Protein 3D8L (pdb70)

Foldseek 3Di:
DPPDDALQRLLCLQLVDGLVVLVVLLVVLVVHDPRPNPVSQLSNFLSLLCSVPPPDSVVSNVLSVVCVVVVDDDSPPDHSVRSVVVSVVVD/DPPDDQLQRLLCLQLVDGLVVLVVVLVVLVVDDPGDNVLSQLSSFLSLLCSVPPPPSVVSNVVSVVCVVVVDDDRPPAHPVRSVVVSVVVD/DDQLQVLLCLQQVDGLVVLVVVLVVLVVNDPRPNVVSQVSNFLSLLCSVPPPDSVVSNVLSVVCVVVVDDDRPPDGSVNSVVVSVVVD

Structure (mmCIF, N/CA/C/O backbone):
data_3D8L
#
_entry.id   3D8L
#
_cell.length_a   158.318
_cell.length_b   158.318
_cell.length_c   99.524
_cell.angle_alpha   90.00
_cell.angle_beta   90.00
_cell.angle_gamma   120.00
#
_symmetry.space_group_name_H-M   'H 3 2'
#
loop_
_entity.id
_entity.type
_entity.pdbx_description
1 polymer ORF12
2 water water
#
loop_
_atom_site.group_PDB
_atom_site.id
_atom_site.type_symbol
_atom_site.label_atom_id
_atom_site.label_alt_id
_atom_site.label_comp_id
_atom_site.label_asym_id
_atom_site.label_entity_id
_atom_site.label_seq_id
_atom_site.pdbx_PDB_ins_code
_atom_site.Cartn_x
_atom_site.Cartn_y
_atom_site.Cartn_z
_atom_site.occupancy
_atom_site.B_iso_or_equiv
_atom_site.auth_seq_id
_atom_site.auth_comp_id
_atom_site.auth_asym_id
_atom_site.auth_atom_id
_atom_site.pdbx_PDB_model_num
ATOM 1 N N . GLY A 1 1 ? 41.648 43.606 63.288 1.00 63.00 1 GLY A N 1
ATOM 2 C CA . GLY A 1 1 ? 42.182 44.994 63.274 1.00 63.50 1 GLY A CA 1
ATOM 3 C C . GLY A 1 1 ? 43.710 45.046 63.369 1.00 63.63 1 GLY A C 1
ATOM 4 O O . GLY A 1 1 ? 44.355 45.909 62.765 1.00 63.39 1 GLY A O 1
ATOM 5 N N . ALA A 1 2 ? 44.306 44.132 64.131 1.00 63.89 2 ALA A N 1
ATOM 6 C CA . ALA A 1 2 ? 45.761 44.126 64.303 1.00 63.95 2 ALA A CA 1
ATOM 7 C C . ALA A 1 2 ? 46.445 43.700 62.979 1.00 64.38 2 ALA A C 1
ATOM 8 O O . ALA A 1 2 ? 47.097 42.615 62.894 1.00 65.31 2 ALA A O 1
ATOM 10 N N . LYS A 1 3 ? 46.307 44.575 61.966 1.00 63.27 3 LYS A N 1
ATOM 11 C CA . LYS A 1 3 ? 46.700 44.274 60.586 1.00 62.46 3 LYS A CA 1
ATOM 12 C C . LYS A 1 3 ? 48.223 44.220 60.438 1.00 61.96 3 LYS A C 1
ATOM 13 O O . LYS A 1 3 ? 48.855 45.194 60.081 1.00 62.02 3 LYS A O 1
ATOM 19 N N . GLN A 1 4 ? 48.814 43.067 60.710 1.00 61.36 4 GLN A N 1
ATOM 20 C CA . GLN A 1 4 ? 50.250 42.998 60.805 1.00 60.93 4 GLN A CA 1
ATOM 21 C C . GLN A 1 4 ? 50.835 41.842 59.990 1.00 60.35 4 GLN A C 1
ATOM 22 O O . GLN A 1 4 ? 50.106 40.996 59.494 1.00 60.76 4 GLN A O 1
ATOM 28 N N . LEU A 1 5 ? 52.144 41.860 59.783 1.00 59.76 5 LEU A N 1
ATOM 29 C CA . LEU A 1 5 ? 52.860 40.718 59.221 1.00 59.75 5 LEU A CA 1
ATOM 30 C C . LEU A 1 5 ? 52.846 39.610 60.237 1.00 59.52 5 LEU A C 1
ATOM 31 O O . LEU A 1 5 ? 52.967 39.878 61.412 1.00 60.05 5 LEU A O 1
ATOM 36 N N . SER A 1 6 ? 52.711 38.372 59.784 1.00 59.45 6 SER A N 1
ATOM 37 C CA . SER A 1 6 ? 52.777 37.224 60.674 1.00 59.17 6 SER A CA 1
ATOM 38 C C . SER A 1 6 ? 54.224 36.985 60.965 1.00 59.54 6 SER A C 1
ATOM 39 O O . SER A 1 6 ? 55.085 37.391 60.193 1.00 59.31 6 SER A O 1
ATOM 42 N N . THR A 1 7 ? 54.508 36.281 62.047 1.00 60.16 7 THR A N 1
ATOM 43 C CA . THR A 1 7 ? 55.901 36.026 62.357 1.00 60.68 7 THR A CA 1
ATOM 44 C C . THR A 1 7 ? 56.540 35.033 61.380 1.00 60.73 7 THR A C 1
ATOM 45 O O . THR A 1 7 ? 57.707 35.131 61.115 1.00 61.62 7 THR A O 1
ATOM 49 N N . ALA A 1 8 ? 55.775 34.114 60.803 1.00 61.38 8 ALA A N 1
ATOM 50 C CA . ALA A 1 8 ? 56.282 33.277 59.691 1.00 61.41 8 ALA A CA 1
ATOM 51 C C . ALA A 1 8 ? 56.687 34.102 58.469 1.00 61.51 8 ALA A C 1
ATOM 52 O O . ALA A 1 8 ? 57.658 33.765 57.803 1.00 61.87 8 ALA A O 1
ATOM 54 N N . ARG A 1 9 ? 55.966 35.182 58.183 1.00 61.88 9 ARG A N 1
ATOM 55 C CA . ARG A 1 9 ? 56.321 36.048 57.051 1.00 62.41 9 ARG A CA 1
ATOM 56 C C . ARG A 1 9 ? 57.631 36.722 57.398 1.00 63.28 9 ARG A C 1
ATOM 57 O O . ARG A 1 9 ? 58.612 36.631 56.631 1.00 64.20 9 ARG A O 1
ATOM 65 N N . LYS A 1 10 ? 57.675 37.355 58.571 1.00 63.45 10 LYS A N 1
ATOM 66 C CA . LYS A 1 10 ? 58.908 38.023 59.018 1.00 63.24 10 LYS A CA 1
ATOM 67 C C . LYS A 1 10 ? 60.088 37.032 58.920 1.00 63.72 10 LYS A C 1
ATOM 68 O O . LYS A 1 10 ? 61.122 37.342 58.307 1.00 63.81 10 LYS A O 1
ATOM 74 N N . PHE A 1 11 ? 59.904 35.819 59.460 1.00 63.50 11 PHE A N 1
ATOM 75 C CA . PHE A 1 11 ? 60.948 34.801 59.415 1.00 63.12 11 PHE A CA 1
ATOM 76 C C . PHE A 1 11 ? 61.503 34.550 58.001 1.00 63.22 11 PHE A C 1
ATOM 77 O O . PHE A 1 11 ? 62.711 34.300 57.826 1.00 63.25 11 PHE A O 1
ATOM 85 N N . LYS A 1 12 ? 60.629 34.590 57.000 1.00 62.75 12 LYS A N 1
ATOM 86 C CA . LYS A 1 12 ? 61.092 34.417 55.638 1.00 62.62 12 LYS A CA 1
ATOM 87 C C . LYS A 1 12 ? 61.828 35.659 55.156 1.00 62.48 12 LYS A C 1
ATOM 88 O O . LYS A 1 12 ? 62.879 35.556 54.516 1.00 62.62 12 LYS A O 1
ATOM 94 N N . MET A 1 13 ? 61.283 36.837 55.448 1.00 61.98 13 MET A N 1
ATOM 95 C CA . MET A 1 13 ? 61.920 38.065 54.992 1.00 61.49 13 MET A CA 1
ATOM 96 C C . MET A 1 13 ? 63.308 38.165 55.613 1.00 62.06 13 MET A C 1
ATOM 97 O O . MET A 1 13 ? 64.180 38.811 55.053 1.00 62.95 13 MET A O 1
ATOM 102 N N . ILE A 1 14 ? 63.514 37.540 56.768 1.00 62.22 14 ILE A N 1
ATOM 103 C CA . ILE A 1 14 ? 64.736 37.747 57.513 1.00 62.61 14 ILE A CA 1
ATOM 104 C C . ILE A 1 14 ? 65.809 36.736 57.104 1.00 62.99 14 ILE A C 1
ATOM 105 O O . ILE A 1 14 ? 66.961 37.103 56.858 1.00 62.72 14 ILE A O 1
ATOM 110 N N . THR A 1 15 ? 65.426 35.466 57.056 1.00 63.08 15 THR A N 1
ATOM 111 C CA . THR A 1 15 ? 66.373 34.391 56.898 1.00 63.14 15 THR A CA 1
ATOM 112 C C . THR A 1 15 ? 66.407 33.864 55.492 1.00 63.34 15 THR A C 1
ATOM 113 O O . THR A 1 15 ? 67.254 33.043 55.159 1.00 63.54 15 THR A O 1
ATOM 117 N N . GLY A 1 16 ? 65.452 34.283 54.676 1.00 64.03 16 GLY A N 1
ATOM 118 C CA . GLY A 1 16 ? 65.333 33.785 53.316 1.00 64.31 16 GLY A CA 1
ATOM 119 C C . GLY A 1 16 ? 64.750 32.387 53.236 1.00 64.78 16 GLY A C 1
ATOM 120 O O . GLY A 1 16 ? 64.580 31.856 52.130 1.00 64.99 16 GLY A O 1
ATOM 121 N N . LYS A 1 17 ? 64.422 31.789 54.387 1.00 65.31 17 LYS A N 1
ATOM 122 C CA . LYS A 1 17 ? 63.876 30.426 54.426 1.00 65.86 17 LYS A CA 1
ATOM 123 C C . LYS A 1 17 ? 62.482 30.318 55.055 1.00 65.71 17 LYS A C 1
ATOM 124 O O . LYS A 1 17 ? 62.124 31.099 55.926 1.00 66.11 17 LYS A O 1
ATOM 130 N N . ASP A 1 18 ? 61.702 29.353 54.590 1.00 65.56 18 ASP A N 1
ATOM 131 C CA . ASP A 1 18 ? 60.321 29.244 54.987 1.00 65.92 18 ASP A CA 1
ATOM 132 C C . ASP A 1 18 ? 60.210 28.498 56.302 1.00 66.14 18 ASP A C 1
ATOM 133 O O . ASP A 1 18 ? 60.470 27.306 56.355 1.00 67.09 18 ASP A O 1
ATOM 138 N N . LEU A 1 19 ? 59.773 29.196 57.340 1.00 66.23 19 LEU A N 1
ATOM 139 C CA . LEU A 1 19 ? 59.679 28.652 58.688 1.00 66.57 19 LEU A CA 1
ATOM 140 C C . LEU A 1 19 ? 59.065 27.275 58.753 1.00 67.09 19 LEU A C 1
ATOM 141 O O . LEU A 1 19 ? 59.545 26.423 59.493 1.00 67.74 19 LEU A O 1
ATOM 146 N N . PHE A 1 20 ? 57.996 27.050 57.995 1.00 67.61 20 PHE A N 1
ATOM 147 C CA . PHE A 1 20 ? 57.275 25.781 58.066 1.00 67.87 20 PHE A CA 1
ATOM 148 C C . PHE A 1 20 ? 58.144 24.656 57.527 1.00 68.45 20 PHE A C 1
ATOM 149 O O . PHE A 1 20 ? 58.297 23.609 58.163 1.00 68.74 20 PHE A O 1
ATOM 157 N N . GLN A 1 21 ? 58.770 24.883 56.385 1.00 68.87 21 GLN A N 1
ATOM 158 C CA . GLN A 1 21 ? 59.592 23.841 55.823 1.00 69.50 21 GLN A CA 1
ATOM 159 C C . GLN A 1 21 ? 60.793 23.579 56.736 1.00 69.26 21 GLN A C 1
ATOM 160 O O . GLN A 1 21 ? 61.279 22.458 56.801 1.00 69.18 21 GLN A O 1
ATOM 166 N N . GLN A 1 22 ? 61.207 24.579 57.508 1.00 69.69 22 GLN A N 1
ATOM 167 C CA . GLN A 1 22 ? 62.318 24.404 58.479 1.00 70.01 22 GLN A CA 1
ATOM 168 C C . GLN A 1 22 ? 62.149 23.369 59.590 1.00 70.14 22 GLN A C 1
ATOM 169 O O . GLN A 1 22 ? 63.106 22.648 59.854 1.00 70.96 22 GLN A O 1
ATOM 175 N N . GLN A 1 23 ? 61.005 23.251 60.254 1.00 69.82 23 GLN A N 1
ATOM 176 C CA . GLN A 1 23 ? 60.922 22.165 61.259 1.00 69.69 23 GLN A CA 1
ATOM 177 C C . GLN A 1 23 ? 60.830 20.779 60.616 1.00 68.95 23 GLN A C 1
ATOM 178 O O . GLN A 1 23 ? 61.206 19.783 61.235 1.00 68.66 23 GLN A O 1
ATOM 184 N N . LYS A 1 24 ? 60.331 20.710 59.383 1.00 68.08 24 LYS A N 1
ATOM 185 C CA . LYS A 1 24 ? 60.348 19.439 58.631 1.00 67.65 24 LYS A CA 1
ATOM 186 C C . LYS A 1 24 ? 61.795 19.090 58.301 1.00 67.19 24 LYS A C 1
ATOM 187 O O . LYS A 1 24 ? 62.187 17.917 58.293 1.00 67.13 24 LYS A O 1
ATOM 193 N N . ALA A 1 25 ? 62.580 20.129 58.035 1.00 66.84 25 ALA A N 1
ATOM 194 C CA . ALA A 1 25 ? 64.001 19.976 57.815 1.00 66.73 25 ALA A CA 1
ATOM 195 C C . ALA A 1 25 ? 64.667 19.435 59.073 1.00 66.53 25 ALA A C 1
ATOM 196 O O . ALA A 1 25 ? 65.479 18.513 58.981 1.00 66.39 25 ALA A O 1
ATOM 198 N N . MET A 1 26 ? 64.294 19.981 60.237 1.00 66.57 26 MET A N 1
ATOM 199 C CA . MET A 1 26 ? 64.905 19.592 61.529 1.00 66.90 26 MET A CA 1
ATOM 200 C C . 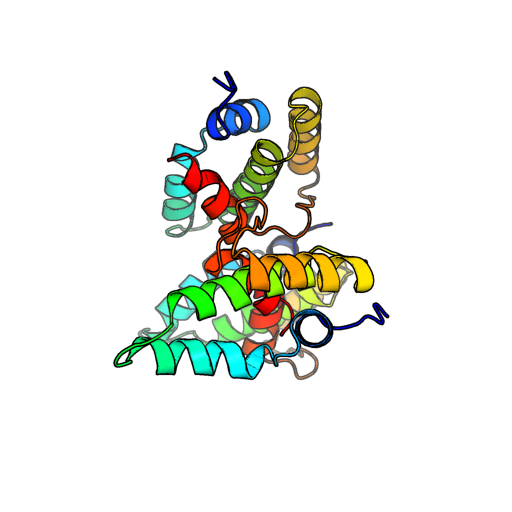MET A 1 26 ? 64.638 18.143 61.909 1.00 67.70 26 MET A C 1
ATOM 201 O O . MET A 1 26 ? 65.503 17.506 62.496 1.00 68.10 26 MET A O 1
ATOM 206 N N . ASP A 1 27 ? 63.446 17.636 61.595 1.00 68.41 27 ASP A N 1
ATOM 207 C CA . ASP A 1 27 ? 63.135 16.211 61.763 1.00 68.74 27 ASP A CA 1
ATOM 208 C C . ASP A 1 27 ? 64.035 15.344 60.932 1.00 69.48 27 ASP A C 1
ATOM 209 O O . ASP A 1 27 ? 64.658 14.400 61.434 1.00 69.87 27 ASP A O 1
ATOM 214 N N . THR A 1 28 ? 64.059 15.642 59.640 1.00 70.05 28 THR A N 1
ATOM 215 C CA . THR A 1 28 ? 64.658 14.729 58.701 1.00 70.69 28 THR A CA 1
ATOM 216 C C . THR A 1 28 ? 66.181 14.843 58.823 1.00 71.20 28 THR A C 1
ATOM 217 O O . THR A 1 28 ? 66.863 13.840 58.685 1.00 71.32 28 THR A O 1
ATOM 221 N N . GLU A 1 29 ? 66.708 16.029 59.155 1.00 71.95 29 GLU A N 1
ATOM 222 C CA . GLU A 1 29 ? 68.165 16.188 59.398 1.00 72.45 29 GLU A CA 1
ATOM 223 C C . GLU A 1 29 ? 68.630 15.442 60.635 1.00 73.06 29 GLU A C 1
ATOM 224 O O . GLU A 1 29 ? 69.752 14.931 60.668 1.00 73.13 29 GLU A O 1
ATOM 230 N N . LEU A 1 30 ? 67.766 15.423 61.649 1.00 73.64 30 LEU A N 1
ATOM 231 C CA . LEU A 1 30 ? 67.979 14.671 62.895 1.00 73.75 30 LEU A CA 1
ATOM 232 C C . LEU A 1 30 ? 68.335 13.191 62.651 1.00 74.14 30 LEU A C 1
ATOM 233 O O . LEU A 1 30 ? 69.284 12.695 63.271 1.00 74.29 30 LEU A O 1
ATOM 238 N N . LYS A 1 31 ? 67.608 12.511 61.744 1.00 74.38 31 LYS A N 1
ATOM 239 C CA . L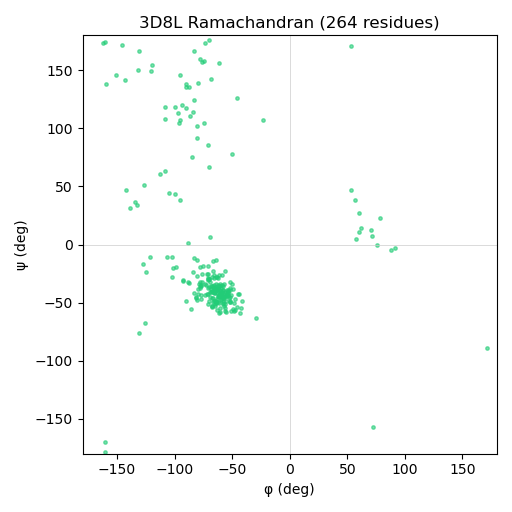YS A 1 31 ? 67.804 11.047 61.479 1.00 74.36 31 LYS A CA 1
ATOM 240 C C . LYS A 1 31 ? 69.231 10.941 60.905 1.00 74.47 31 LYS A C 1
ATOM 241 O O . LYS A 1 31 ? 70.035 10.164 61.411 1.00 74.52 31 LYS A O 1
ATOM 247 N N . LYS A 1 32 ? 69.396 11.920 59.831 1.00 74.77 32 LYS A N 1
ATOM 248 C CA . LYS A 1 32 ? 70.816 12.078 59.351 1.00 75.05 32 LYS A CA 1
ATOM 249 C C . LYS A 1 32 ? 71.792 11.211 58.522 1.00 75.41 32 LYS A C 1
ATOM 250 O O . LYS A 1 32 ? 71.508 10.065 58.146 1.00 75.69 32 LYS A O 1
ATOM 256 N N . GLU A 1 33 ? 73.151 11.658 58.860 1.00 75.66 33 GLU A N 1
ATOM 257 C CA . GLU A 1 33 ? 74.226 10.947 58.112 1.00 75.50 33 GLU A CA 1
ATOM 258 C C . GLU A 1 33 ? 75.380 11.877 58.587 1.00 75.50 33 GLU A C 1
ATOM 259 O O . GLU A 1 33 ? 76.021 11.621 59.621 1.00 75.52 33 GLU A O 1
ATOM 265 N N . ASP A 1 34 ? 75.620 12.953 57.833 1.00 75.20 34 ASP A N 1
ATOM 266 C CA . ASP A 1 34 ? 76.438 14.076 58.296 1.00 74.90 34 ASP A CA 1
ATOM 267 C C . ASP A 1 34 ? 75.476 15.217 58.623 1.00 74.68 34 ASP A C 1
ATOM 268 O O . ASP A 1 34 ? 75.711 16.398 58.287 1.00 74.49 34 ASP A O 1
ATOM 273 N N . GLY A 1 35 ? 74.391 14.825 59.304 1.00 74.16 35 GLY A N 1
ATOM 274 C CA . GLY A 1 35 ? 73.297 15.713 59.674 1.00 73.55 35 GLY A CA 1
ATOM 275 C C . GLY A 1 35 ? 73.786 17.006 60.256 1.00 72.38 35 GLY A C 1
ATOM 276 O O . GLY A 1 35 ? 74.558 17.021 61.213 1.00 72.24 35 GLY A O 1
ATOM 277 N N . GLU A 1 36 ? 73.323 18.095 59.663 1.00 71.33 36 GLU A N 1
ATOM 278 C CA . GLU A 1 36 ? 73.740 19.425 60.076 1.00 70.31 36 GLU A CA 1
ATOM 279 C C . GLU A 1 36 ? 72.681 20.039 60.985 1.00 69.08 36 GLU A C 1
ATOM 280 O O . GLU A 1 36 ? 72.345 21.231 60.884 1.00 68.71 36 GLU A O 1
ATOM 286 N N . ILE A 1 37 ? 72.196 19.194 61.894 1.00 67.17 37 ILE A N 1
ATOM 287 C CA . ILE A 1 37 ? 71.155 19.567 62.804 1.00 65.94 37 ILE A CA 1
ATOM 288 C C . ILE A 1 37 ? 71.514 20.791 63.666 1.00 64.59 37 ILE A C 1
ATOM 289 O O . ILE A 1 37 ? 70.661 21.613 63.938 1.00 64.04 37 ILE A O 1
ATOM 294 N N . THR A 1 38 ? 72.769 20.937 64.068 1.00 63.51 38 THR A N 1
ATOM 295 C CA . THR A 1 38 ? 73.154 22.058 64.920 1.00 63.32 38 THR A CA 1
ATOM 296 C C . THR A 1 38 ? 72.875 23.381 64.227 1.00 63.10 38 THR A C 1
ATOM 297 O O . THR A 1 38 ? 72.120 24.225 64.724 1.00 62.95 38 THR A O 1
ATOM 301 N N . ASP A 1 39 ? 73.479 23.561 63.065 1.00 63.01 39 ASP A N 1
ATOM 302 C CA . ASP A 1 39 ? 73.289 24.791 62.323 1.00 62.64 39 ASP A CA 1
ATOM 303 C C . ASP A 1 39 ? 71.828 24.959 61.975 1.00 62.17 39 ASP A C 1
ATOM 304 O O . ASP A 1 39 ? 71.325 26.055 61.950 1.00 62.08 39 ASP A O 1
ATOM 309 N N . LEU A 1 40 ? 71.116 23.883 61.720 1.00 62.15 40 LEU A N 1
ATOM 310 C CA . LEU A 1 40 ? 69.688 24.048 61.444 1.00 62.33 40 LEU A CA 1
ATOM 311 C C . LEU A 1 40 ? 68.932 24.604 62.650 1.00 62.20 40 LEU A C 1
ATOM 312 O O . LEU A 1 40 ? 68.161 25.551 62.512 1.00 62.33 40 LEU A O 1
ATOM 317 N N . MET A 1 41 ? 69.161 24.017 63.823 1.00 61.83 41 MET A N 1
ATOM 318 C CA . MET A 1 41 ? 68.481 24.463 65.033 1.00 61.70 41 MET A CA 1
ATOM 319 C C . MET A 1 41 ? 68.765 25.925 65.364 1.00 61.92 41 MET A C 1
ATOM 320 O O . MET A 1 41 ? 67.862 26.667 65.733 1.00 61.22 41 MET A O 1
ATOM 325 N N . GLU A 1 42 ? 70.014 26.344 65.208 1.00 62.29 42 GLU A N 1
ATOM 326 C CA . GLU A 1 42 ? 70.391 27.729 65.539 1.00 62.65 42 GLU A CA 1
ATOM 327 C C . GLU A 1 42 ? 69.849 28.702 64.481 1.00 62.85 42 GLU A C 1
ATOM 328 O O . GLU A 1 42 ? 69.449 29.836 64.788 1.00 62.85 42 GLU A O 1
ATOM 334 N N . PHE A 1 43 ? 69.802 28.246 63.239 1.00 63.01 43 PHE A N 1
ATOM 335 C CA . PHE A 1 43 ? 69.207 29.054 62.169 1.00 63.34 43 PHE A CA 1
ATOM 336 C C . PHE A 1 43 ? 67.800 29.393 62.592 1.00 63.64 43 PHE A C 1
ATOM 337 O O . PHE A 1 43 ? 67.449 30.568 62.622 1.00 64.47 43 PHE A O 1
ATOM 345 N N . VAL A 1 44 ? 67.018 28.380 62.980 1.00 63.55 44 VAL A N 1
ATOM 346 C CA . VAL A 1 44 ? 65.614 28.620 63.324 1.00 63.27 44 VAL A CA 1
ATOM 347 C C . VAL A 1 44 ? 65.507 29.395 64.624 1.00 63.41 44 VAL A C 1
ATOM 348 O O . VAL A 1 44 ? 64.815 30.387 64.668 1.00 63.84 44 VAL A O 1
ATOM 352 N N . GLN A 1 45 ? 66.229 28.963 65.654 1.00 63.43 45 GLN A N 1
ATOM 353 C CA . GLN A 1 45 ? 66.255 29.655 66.941 1.00 63.44 45 GLN A CA 1
ATOM 354 C C . GLN A 1 45 ? 66.420 31.169 66.791 1.00 63.82 45 GLN A C 1
ATOM 355 O O . GLN A 1 45 ? 65.617 31.954 67.325 1.00 63.83 45 GLN A O 1
ATOM 361 N N . TYR A 1 46 ? 67.456 31.582 66.072 1.00 64.46 46 TYR A N 1
ATOM 362 C CA . TYR A 1 46 ? 67.800 33.023 66.027 1.00 64.86 46 TYR A CA 1
ATOM 363 C C . TYR A 1 46 ? 66.866 33.728 65.101 1.00 65.27 46 TYR A C 1
ATOM 364 O O . TYR A 1 46 ? 66.472 34.862 65.386 1.00 66.05 46 TYR A O 1
ATOM 373 N N . GLY A 1 47 ? 66.513 33.043 64.009 1.00 65.02 47 GLY A N 1
ATOM 374 C CA . GLY A 1 47 ? 65.534 33.542 63.029 1.00 64.78 47 GLY A CA 1
ATOM 375 C C . GLY A 1 47 ? 64.167 33.798 63.629 1.00 64.60 47 GLY A C 1
ATOM 376 O O . GLY A 1 47 ? 63.554 34.837 63.394 1.00 64.48 47 GLY A O 1
ATOM 377 N N . LEU A 1 48 ? 63.709 32.846 64.431 1.00 64.57 48 LEU A N 1
ATOM 378 C CA . LEU A 1 48 ? 62.420 32.947 65.115 1.00 64.15 48 LEU A CA 1
ATOM 379 C C . LEU A 1 48 ? 62.518 34.052 66.175 1.00 63.94 48 LEU A C 1
ATOM 380 O O . LEU A 1 48 ? 61.583 34.835 66.348 1.00 63.25 48 LEU A O 1
ATOM 385 N N . TYR A 1 49 ? 63.651 34.113 66.879 1.00 63.73 49 TYR A N 1
ATOM 386 C CA . TYR A 1 49 ? 63.820 35.137 67.899 1.00 63.79 49 TYR A CA 1
ATOM 387 C C . TYR A 1 49 ? 63.652 36.506 67.261 1.00 63.75 49 TYR A C 1
ATOM 388 O O . TYR A 1 49 ? 62.901 37.354 67.745 1.00 63.18 49 TYR A O 1
ATOM 397 N N . LEU A 1 50 ? 64.378 36.720 66.168 1.00 63.95 50 LEU A N 1
ATOM 398 C CA . LEU A 1 50 ? 64.310 37.992 65.465 1.00 63.99 50 LEU A CA 1
ATOM 399 C C . LEU A 1 50 ? 62.871 38.232 64.953 1.00 64.09 50 LEU A C 1
ATOM 400 O O . LEU A 1 50 ? 62.333 39.320 65.158 1.00 64.23 50 LEU A O 1
ATOM 405 N N . ALA A 1 51 ? 62.224 37.215 64.367 1.00 63.80 51 ALA A N 1
ATOM 406 C CA . ALA A 1 51 ? 60.840 37.375 63.891 1.00 63.76 51 ALA A CA 1
ATOM 407 C C . ALA A 1 51 ? 59.887 37.849 64.997 1.00 63.96 51 ALA A C 1
ATOM 408 O O . ALA A 1 51 ? 59.027 38.703 64.770 1.00 64.25 51 ALA A O 1
ATOM 410 N N . LEU A 1 52 ? 60.043 37.298 66.196 1.00 63.86 52 LEU A N 1
ATOM 411 C CA . LEU A 1 52 ? 59.092 37.543 67.285 1.00 63.45 52 LEU A CA 1
ATOM 412 C C . LEU A 1 52 ? 59.396 38.818 68.015 1.00 63.52 52 LEU A C 1
ATOM 413 O O . LEU A 1 52 ? 58.507 39.380 68.649 1.00 63.05 52 LEU A O 1
ATOM 418 N N . PHE A 1 53 ? 60.655 39.267 67.946 1.00 64.14 53 PHE A N 1
ATOM 419 C CA . PHE A 1 53 ? 61.132 40.377 68.810 1.00 64.18 53 PHE A CA 1
ATOM 420 C C . PHE A 1 53 ? 61.762 41.604 68.123 1.00 64.26 53 PHE A C 1
ATOM 421 O O . PHE A 1 53 ? 61.756 42.678 68.698 1.00 64.80 53 PHE A O 1
ATOM 429 N N . GLN A 1 54 ? 62.288 41.471 66.914 1.00 64.36 54 GLN A N 1
ATOM 430 C CA . GLN A 1 54 ? 62.827 42.634 66.225 1.00 64.22 54 GLN A CA 1
ATOM 431 C C . GLN A 1 54 ? 61.821 43.168 65.205 1.00 64.18 54 GLN A C 1
ATOM 432 O O . GLN A 1 54 ? 61.422 42.485 64.244 1.00 63.71 54 GLN A O 1
ATOM 438 N N . ASP A 1 55 ? 61.411 44.410 65.444 1.00 64.43 55 ASP A N 1
ATOM 439 C CA . ASP A 1 55 ? 60.379 45.054 64.645 1.00 64.30 55 ASP A CA 1
ATOM 440 C C . ASP A 1 55 ? 60.969 45.527 63.338 1.00 64.13 55 ASP A C 1
ATOM 441 O O . ASP A 1 55 ? 60.321 45.495 62.306 1.00 64.33 55 ASP A O 1
ATOM 446 N N . ASN A 1 56 ? 62.214 45.973 63.406 1.00 63.71 56 ASN A N 1
ATOM 447 C CA . ASN A 1 56 ? 62.904 46.513 62.269 1.00 63.24 56 ASN A CA 1
ATOM 448 C C . ASN A 1 56 ? 63.449 45.371 61.410 1.00 63.02 56 ASN A C 1
ATOM 449 O O . ASN A 1 56 ? 64.451 44.749 61.741 1.00 63.17 56 ASN A O 1
ATOM 454 N N . ILE A 1 57 ? 62.765 45.075 60.314 1.00 62.60 57 ILE A N 1
ATOM 455 C CA . ILE A 1 57 ? 63.200 44.015 59.412 1.00 62.36 57 ILE A CA 1
ATOM 456 C C . ILE A 1 57 ? 64.609 44.261 58.857 1.00 62.22 57 ILE A C 1
ATOM 457 O O . ILE A 1 57 ? 65.411 43.342 58.775 1.00 62.78 57 ILE A O 1
ATOM 462 N N . VAL A 1 58 ? 64.928 45.499 58.497 1.00 61.81 58 VAL A N 1
ATOM 463 C CA . VAL A 1 58 ? 66.240 45.799 57.922 1.00 61.03 58 VAL A CA 1
ATOM 464 C C . VAL A 1 58 ? 67.345 45.372 58.876 1.00 61.05 58 VAL A C 1
ATOM 465 O O . VAL A 1 58 ? 68.291 44.691 58.471 1.00 61.28 58 VAL A O 1
ATOM 469 N N . LYS A 1 59 ? 67.181 45.716 60.149 1.00 61.13 59 LYS A N 1
ATOM 470 C CA . LYS A 1 59 ? 68.179 45.392 61.178 1.00 61.13 59 LYS A CA 1
ATOM 471 C C . LYS A 1 59 ? 68.213 43.924 61.542 1.00 61.03 59 LYS A C 1
ATOM 472 O O . LYS A 1 59 ? 69.261 43.404 61.856 1.00 60.94 59 LYS A O 1
ATOM 478 N N . ALA A 1 60 ? 67.063 43.260 61.536 1.00 61.45 60 ALA A N 1
ATOM 479 C CA . ALA A 1 60 ? 67.016 41.803 61.768 1.00 61.45 60 ALA A CA 1
ATOM 480 C C . ALA A 1 60 ? 67.745 41.070 60.643 1.00 61.26 60 ALA A C 1
ATOM 481 O O . ALA A 1 60 ? 68.472 40.111 60.886 1.00 60.84 60 ALA A O 1
ATOM 483 N N . LYS A 1 61 ? 67.548 41.553 59.420 1.00 61.36 61 LYS A N 1
ATOM 484 C CA . LYS A 1 61 ? 68.092 40.916 58.238 1.00 61.70 61 LYS A CA 1
ATOM 485 C C . LYS A 1 61 ? 69.593 40.894 58.379 1.00 62.06 61 LYS A C 1
ATOM 486 O O . LYS A 1 61 ? 70.258 39.872 58.160 1.00 61.82 61 LYS A O 1
ATOM 492 N N . SER A 1 62 ? 70.134 42.040 58.767 1.00 62.32 62 SER A N 1
ATOM 493 C CA . SER A 1 62 ? 71.570 42.159 58.823 1.00 62.53 62 SER A CA 1
ATOM 494 C C . SER A 1 62 ? 72.122 41.489 60.088 1.00 62.77 62 SER A C 1
ATOM 495 O O . SER A 1 62 ? 73.213 40.920 60.062 1.00 63.10 62 SER A O 1
ATOM 498 N N . ASP A 1 63 ? 71.378 41.530 61.189 1.00 62.75 63 ASP A N 1
ATOM 499 C CA . ASP A 1 63 ? 71.849 40.866 62.391 1.00 62.83 63 ASP A CA 1
ATOM 500 C C . ASP A 1 63 ? 72.002 39.379 62.097 1.00 62.83 63 ASP A C 1
ATOM 501 O O . ASP A 1 63 ? 73.003 38.749 62.475 1.00 62.17 63 ASP A O 1
ATOM 506 N N . PHE A 1 64 ? 71.002 38.838 61.394 1.00 62.84 64 PHE A N 1
ATOM 507 C CA . PHE A 1 64 ? 70.966 37.427 61.029 1.00 62.37 64 PHE A CA 1
ATOM 508 C C . PHE A 1 64 ? 72.057 37.160 59.996 1.00 62.11 64 PHE A C 1
ATOM 509 O O . PHE A 1 64 ? 72.748 36.159 60.032 1.00 62.35 64 PHE A O 1
ATOM 517 N N . SER A 1 65 ? 72.217 38.074 59.069 1.00 61.55 65 SER A N 1
ATOM 518 C CA . SER A 1 65 ? 73.256 37.929 58.085 1.00 61.16 65 SER A CA 1
ATOM 519 C C . SER A 1 65 ? 74.635 37.728 58.722 1.00 60.65 65 SER A C 1
ATOM 520 O O . SER A 1 65 ? 75.406 36.864 58.294 1.00 60.14 65 SER A O 1
ATOM 523 N N . ASP A 1 66 ? 74.933 38.515 59.753 1.00 60.61 66 ASP A N 1
ATOM 524 C CA . ASP A 1 66 ? 76.201 38.381 60.503 1.00 60.84 66 ASP A CA 1
ATOM 525 C C . ASP A 1 66 ? 76.300 37.038 61.231 1.00 60.76 66 ASP A C 1
ATOM 526 O O . ASP A 1 66 ? 77.362 36.439 61.350 1.00 60.64 66 ASP A O 1
ATOM 531 N N . PHE A 1 67 ? 75.174 36.589 61.758 1.00 60.79 67 PHE A N 1
ATOM 532 C CA . PHE A 1 67 ? 75.100 35.273 62.338 1.00 60.46 67 PHE A CA 1
ATOM 533 C C . PHE A 1 67 ? 75.462 34.219 61.322 1.00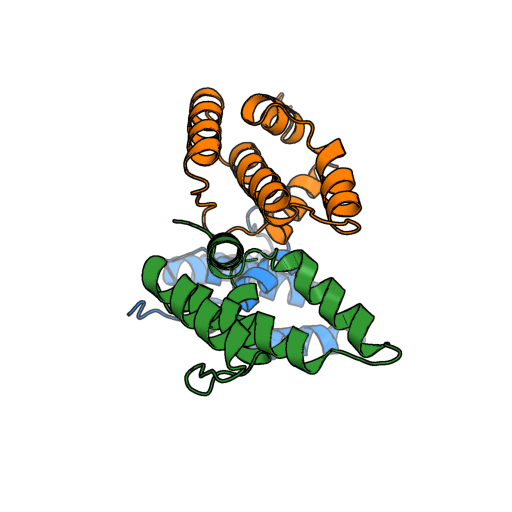 60.56 67 PHE A C 1
ATOM 534 O O . PHE A 1 67 ? 76.071 33.221 61.675 1.00 61.55 67 PHE A O 1
ATOM 542 N N . ARG A 1 68 ? 75.114 34.418 60.060 1.00 60.34 68 ARG A N 1
ATOM 543 C CA . ARG A 1 68 ? 75.392 33.396 59.076 1.00 59.90 68 ARG A CA 1
ATOM 544 C C . ARG A 1 68 ? 76.859 33.284 58.795 1.00 59.60 68 ARG A C 1
ATOM 545 O O . ARG A 1 68 ? 77.315 32.199 58.504 1.00 59.64 68 ARG A O 1
ATOM 553 N N . SER A 1 69 ? 77.617 34.366 58.917 1.00 59.72 69 SER A N 1
ATOM 554 C CA . SER A 1 69 ? 79.082 34.255 58.760 1.00 59.85 69 SER A CA 1
ATOM 555 C C . SER A 1 69 ? 79.812 33.927 60.055 1.00 59.65 69 SER A C 1
ATOM 556 O O . SER A 1 69 ? 80.830 33.252 60.012 1.00 60.25 69 SER A O 1
ATOM 559 N N . SER A 1 70 ? 79.314 34.383 61.200 1.00 59.46 70 SER A N 1
ATOM 560 C CA . SER A 1 70 ? 80.005 34.126 62.462 1.00 59.59 70 SER A CA 1
ATOM 561 C C . SER A 1 70 ? 79.413 33.000 63.304 1.00 59.91 70 SER A C 1
ATOM 562 O O . SER A 1 70 ? 80.081 32.501 64.188 1.00 60.66 70 SER A O 1
ATOM 565 N N . PHE A 1 71 ? 78.155 32.635 63.087 1.00 59.70 71 PHE A N 1
ATOM 566 C CA . PHE A 1 71 ? 77.452 31.728 63.999 1.00 59.74 71 PHE A CA 1
ATOM 567 C C . PHE A 1 71 ? 77.334 32.240 65.433 1.00 59.92 71 PHE A C 1
ATOM 568 O O . PHE A 1 71 ? 76.914 31.495 66.308 1.00 60.39 71 PHE A O 1
ATOM 576 N N . GLU A 1 72 ? 77.665 33.507 65.671 1.00 60.11 72 GLU A N 1
ATOM 577 C CA . GLU A 1 72 ? 77.491 34.104 66.982 1.00 60.44 72 GLU A CA 1
ATOM 578 C C . GLU A 1 72 ? 76.111 34.709 67.052 1.00 61.12 72 GLU A C 1
ATOM 579 O O . GLU A 1 72 ? 75.700 35.405 66.107 1.00 61.79 72 GLU A O 1
ATOM 585 N N . PHE A 1 73 ? 75.396 34.483 68.160 1.00 61.26 73 PHE A N 1
ATOM 586 C CA . PHE A 1 73 ? 74.072 35.075 68.328 1.00 61.29 73 PHE A CA 1
ATOM 587 C C . PHE A 1 73 ? 73.616 35.119 69.788 1.00 61.20 73 PHE A C 1
ATOM 588 O O . PHE A 1 73 ? 74.355 34.766 70.707 1.00 60.66 73 PHE A O 1
ATOM 596 N N . ASP A 1 74 ? 72.402 35.617 69.973 1.00 61.69 74 ASP A N 1
ATOM 597 C CA . ASP A 1 74 ? 71.774 35.762 71.270 1.00 62.09 74 ASP A CA 1
ATOM 598 C C . ASP A 1 74 ? 70.287 35.865 71.062 1.00 62.33 74 ASP A C 1
ATOM 599 O O . ASP A 1 74 ? 69.850 36.559 70.143 1.00 63.01 74 ASP A O 1
ATOM 604 N N . THR A 1 75 ? 69.515 35.185 71.904 1.00 62.01 75 THR A N 1
ATOM 605 C CA . THR A 1 75 ? 68.062 35.230 71.843 1.00 61.55 75 THR A CA 1
ATOM 606 C C . THR A 1 75 ? 67.588 35.453 73.254 1.00 61.24 75 THR A C 1
ATOM 607 O O . THR A 1 75 ? 66.581 34.933 73.682 1.00 61.26 75 THR A O 1
ATOM 611 N N . ASP A 1 76 ? 68.372 36.205 73.994 1.00 61.14 76 ASP A N 1
ATOM 612 C CA . ASP A 1 76 ? 67.969 36.702 75.283 1.00 61.07 76 ASP A CA 1
ATOM 613 C C . ASP A 1 76 ? 67.556 35.650 76.274 1.00 60.33 76 ASP A C 1
ATOM 614 O O . ASP A 1 76 ? 66.631 35.844 77.025 1.00 60.07 76 ASP A O 1
ATOM 619 N N . GLY A 1 77 ? 68.255 34.528 76.273 1.00 59.96 77 GLY A N 1
ATOM 620 C CA . GLY A 1 77 ? 67.960 33.454 77.201 1.00 59.61 77 GLY A CA 1
ATOM 621 C C . GLY A 1 77 ? 66.913 32.474 76.696 1.00 59.23 77 GLY A C 1
ATOM 622 O O . GLY A 1 77 ? 66.670 31.460 77.337 1.00 59.69 77 GLY A O 1
ATOM 623 N N . LYS A 1 78 ? 66.318 32.742 75.543 1.00 58.44 78 LYS A N 1
ATOM 624 C CA . LYS A 1 78 ? 65.254 31.906 75.034 1.00 58.20 78 LYS A CA 1
ATOM 625 C C . LYS A 1 78 ? 65.759 30.757 74.147 1.00 57.46 78 LYS A C 1
ATOM 626 O O . LYS A 1 78 ? 66.341 30.973 73.089 1.00 56.79 78 LYS A O 1
ATOM 632 N N . GLY A 1 79 ? 65.513 29.530 74.577 1.00 56.98 79 GLY A N 1
ATOM 633 C CA . GLY A 1 79 ? 65.801 28.375 73.740 1.00 57.05 79 GLY A CA 1
ATOM 634 C C . GLY A 1 79 ? 64.801 28.231 72.607 1.00 57.05 79 GLY A C 1
ATOM 635 O O . GLY A 1 79 ? 63.817 28.952 72.537 1.00 57.75 79 GLY A O 1
ATOM 636 N N . LEU A 1 80 ? 65.055 27.295 71.706 1.00 56.98 80 LEU A N 1
ATOM 637 C CA . LEU A 1 80 ? 64.140 26.987 70.612 1.00 56.73 80 LEU A CA 1
ATOM 638 C C . LEU A 1 80 ? 62.757 26.573 71.144 1.00 56.95 80 LEU A C 1
ATOM 639 O O . LEU A 1 80 ? 61.739 27.029 70.650 1.00 57.49 80 LEU A O 1
ATOM 644 N N . LYS A 1 81 ? 62.724 25.700 72.145 1.00 57.04 81 LYS A N 1
ATOM 645 C CA . LYS A 1 81 ? 61.466 25.169 72.663 1.00 57.09 81 LYS A CA 1
ATOM 646 C C . LYS A 1 81 ? 60.547 26.339 72.953 1.00 57.79 81 LYS A C 1
ATOM 647 O O . LYS A 1 81 ? 59.459 26.471 72.416 1.00 57.31 81 LYS A O 1
ATOM 653 N N . GLU A 1 82 ? 61.056 27.212 73.794 1.00 59.14 82 GLU A N 1
ATOM 654 C CA . GLU A 1 82 ? 60.353 28.377 74.263 1.00 60.44 82 GLU A CA 1
ATOM 655 C C . GLU A 1 82 ? 59.894 29.291 73.116 1.00 60.20 82 GLU A C 1
ATOM 656 O O . GLU A 1 82 ? 58.775 29.806 73.135 1.00 60.27 82 GLU A O 1
ATOM 662 N N . LEU A 1 83 ? 60.769 29.486 72.133 1.00 60.17 83 LEU A N 1
ATOM 663 C CA . LEU A 1 83 ? 60.504 30.371 70.991 1.00 60.31 83 LEU A CA 1
ATOM 664 C C . LEU A 1 83 ? 59.441 29.782 70.049 1.00 60.88 83 LEU A C 1
ATOM 665 O O . LEU A 1 83 ? 58.629 30.492 69.454 1.00 61.50 83 LEU A O 1
ATOM 670 N N . VAL A 1 84 ? 59.448 28.475 69.881 1.00 61.32 84 VAL A N 1
ATOM 671 C CA . VAL A 1 84 ? 58.480 27.872 68.984 1.00 61.36 84 VAL A CA 1
ATOM 672 C C . VAL A 1 84 ? 57.108 27.948 69.650 1.00 61.95 84 VAL A C 1
ATOM 673 O O . VAL A 1 84 ? 56.137 28.283 68.990 1.00 62.33 84 VAL A O 1
ATOM 677 N N . GLU A 1 85 ? 57.034 27.669 70.949 1.00 62.49 85 GLU A N 1
ATOM 678 C CA . GLU A 1 85 ? 55.773 27.796 71.682 1.00 63.35 85 GLU A CA 1
ATOM 679 C C . GLU A 1 85 ? 55.146 29.165 71.518 1.00 63.65 85 GLU A C 1
ATOM 680 O O . GLU A 1 85 ? 53.934 29.282 71.396 1.00 63.84 85 GLU A O 1
ATOM 686 N N . LEU A 1 86 ? 55.964 30.208 71.552 1.00 64.38 86 LEU A N 1
ATOM 687 C CA . LEU A 1 86 ? 55.429 31.563 71.463 1.00 64.71 86 LEU A CA 1
ATOM 688 C C . LEU A 1 86 ? 54.758 31.715 70.130 1.00 65.38 86 LEU A C 1
ATOM 689 O O . LEU A 1 86 ? 53.622 32.167 70.035 1.00 65.85 86 LEU A O 1
ATOM 694 N N . TRP A 1 87 ? 55.476 31.316 69.102 1.00 65.91 87 TRP A N 1
ATOM 695 C CA . TRP A 1 87 ? 54.952 31.348 67.765 1.00 66.84 87 TRP A CA 1
ATOM 696 C C . TRP A 1 87 ? 53.703 30.478 67.580 1.00 67.06 87 TRP A C 1
ATOM 697 O O . TRP A 1 87 ? 52.751 30.904 66.941 1.00 67.12 87 TRP A O 1
ATOM 708 N N . GLN A 1 88 ? 53.689 29.279 68.158 1.00 67.65 88 GLN A N 1
ATOM 709 C CA . GLN A 1 88 ? 52.515 28.392 68.063 1.00 68.08 88 GLN A CA 1
ATOM 710 C C . GLN A 1 88 ? 51.248 29.005 68.618 1.00 68.12 88 GLN A C 1
ATOM 711 O O . GLN A 1 88 ? 50.174 28.638 68.189 1.00 68.27 88 GLN A O 1
ATOM 717 N N . LYS A 1 89 ? 51.369 29.941 69.555 1.00 68.51 89 LYS A N 1
ATOM 718 C CA . LYS A 1 89 ? 50.222 30.697 70.038 1.00 68.99 89 LYS A CA 1
ATOM 719 C C . LYS A 1 89 ? 49.679 31.658 68.996 1.00 69.43 89 LYS A C 1
ATOM 720 O O . LYS A 1 89 ? 48.832 32.469 69.319 1.00 69.58 89 LYS A O 1
ATOM 726 N N . GLU A 1 90 ? 50.184 31.623 67.773 1.00 70.00 90 GLU A N 1
ATOM 727 C CA . GLU A 1 90 ? 49.607 32.422 66.708 1.00 70.50 90 GLU A CA 1
ATOM 728 C C . GLU A 1 90 ? 49.292 31.485 65.554 1.00 70.59 90 GLU A C 1
ATOM 729 O O . GLU A 1 90 ? 49.710 31.725 64.428 1.00 70.87 90 GLU A O 1
ATOM 735 N N . ILE A 1 91 ? 48.581 30.401 65.840 1.00 70.63 91 ILE A N 1
ATOM 736 C CA . ILE A 1 91 ? 48.174 29.444 64.813 1.00 70.82 91 ILE A CA 1
ATOM 737 C C . ILE A 1 91 ? 46.847 28.830 65.279 1.00 71.55 91 ILE A C 1
ATOM 738 O O . ILE A 1 91 ? 46.318 29.186 66.345 1.00 71.81 91 ILE A O 1
ATOM 744 N N . GLY B 1 1 ? 77.770 36.691 90.548 1.00 57.66 1 GLY B N 1
ATOM 745 C CA . GLY B 1 1 ? 77.899 37.830 91.505 1.00 57.95 1 GLY B CA 1
ATOM 746 C C . GLY B 1 1 ? 76.596 38.587 91.726 1.00 58.06 1 GLY B C 1
ATOM 747 O O . GLY B 1 1 ? 76.414 39.246 92.748 1.00 58.28 1 GLY B O 1
ATOM 748 N N . ALA B 1 2 ? 75.679 38.511 90.770 1.00 58.23 2 ALA B N 1
ATOM 749 C CA . ALA B 1 2 ? 74.362 39.165 90.904 1.00 58.15 2 ALA B CA 1
ATOM 750 C C . ALA B 1 2 ? 73.688 38.831 92.240 1.00 58.06 2 ALA B C 1
ATOM 751 O O . ALA B 1 2 ? 72.755 37.981 92.269 1.00 58.95 2 ALA B O 1
ATOM 753 N N . LYS B 1 3 ? 74.127 39.485 93.321 1.00 56.85 3 LYS B N 1
ATOM 754 C CA . LYS B 1 3 ? 73.649 39.138 94.661 1.00 56.97 3 LYS B CA 1
ATOM 755 C C . LYS B 1 3 ? 72.221 39.628 94.890 1.00 57.50 3 LYS B C 1
ATOM 756 O O . LYS B 1 3 ? 71.996 40.802 95.085 1.00 57.82 3 LYS B O 1
ATOM 762 N N . GLN B 1 4 ? 71.245 38.727 94.864 1.00 58.33 4 GLN B N 1
ATOM 763 C CA . GLN B 1 4 ? 69.857 39.139 94.679 1.00 58.80 4 GLN B CA 1
ATOM 764 C C . GLN B 1 4 ? 68.810 38.319 95.401 1.00 58.80 4 GLN B C 1
ATOM 765 O O . GLN B 1 4 ? 69.131 37.281 95.935 1.00 59.50 4 GLN B O 1
ATOM 771 N N . LEU B 1 5 ? 67.559 38.772 95.387 1.00 58.40 5 LEU B N 1
ATOM 772 C CA . LEU B 1 5 ? 66.451 37.996 95.951 1.00 58.74 5 LEU B CA 1
ATOM 773 C C . LEU B 1 5 ? 66.032 36.926 94.954 1.00 58.88 5 LEU B C 1
ATOM 774 O O . LEU B 1 5 ? 65.966 37.182 93.761 1.00 59.19 5 LEU B O 1
ATOM 779 N N . SER B 1 6 ? 65.739 35.724 95.443 1.00 59.25 6 SER B N 1
ATOM 780 C CA . SER B 1 6 ? 65.253 34.673 94.569 1.00 58.94 6 SER B CA 1
ATOM 781 C C . SER B 1 6 ? 63.824 34.977 94.216 1.00 60.00 6 SER B C 1
ATOM 782 O O . SER B 1 6 ? 63.103 35.705 94.954 1.00 60.07 6 SER B O 1
ATOM 785 N N . THR B 1 7 ? 63.374 34.413 93.098 1.00 60.97 7 THR B N 1
ATOM 786 C CA . THR B 1 7 ? 62.003 34.711 92.696 1.00 61.38 7 THR B CA 1
ATOM 787 C C . THR B 1 7 ? 60.979 34.024 93.633 1.00 61.58 7 THR B C 1
ATOM 788 O O . THR B 1 7 ? 59.889 34.566 93.814 1.00 62.34 7 THR B O 1
ATOM 792 N N . ALA B 1 8 ? 61.344 32.916 94.301 1.00 61.34 8 ALA B N 1
ATOM 793 C CA . ALA B 1 8 ? 60.495 32.384 95.394 1.00 61.17 8 ALA B CA 1
ATOM 794 C C . ALA B 1 8 ? 60.386 33.360 96.548 1.00 61.42 8 ALA B C 1
ATOM 795 O O . ALA B 1 8 ? 59.325 33.508 97.135 1.00 61.71 8 ALA B O 1
ATOM 797 N N . ARG B 1 9 ? 61.487 34.034 96.878 1.00 61.97 9 ARG B N 1
ATOM 798 C CA . ARG B 1 9 ? 61.538 34.927 98.059 1.00 62.12 9 ARG B CA 1
ATOM 799 C C . ARG B 1 9 ? 60.588 36.108 97.853 1.00 62.73 9 ARG B C 1
ATOM 800 O O . ARG B 1 9 ? 59.880 36.511 98.784 1.00 62.95 9 ARG B O 1
ATOM 808 N N . LYS B 1 10 ? 60.589 36.639 96.626 1.00 62.56 10 LYS B N 1
ATOM 809 C 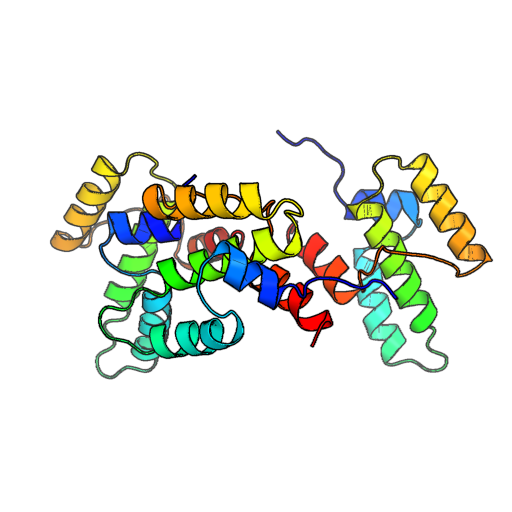CA . LYS B 1 10 ? 59.737 37.752 96.261 1.00 62.48 10 LYS B CA 1
ATOM 810 C C . LYS B 1 10 ? 58.265 37.341 96.297 1.00 62.44 10 LYS B C 1
ATOM 811 O O . LYS B 1 10 ? 57.405 38.083 96.775 1.00 62.49 10 LYS B O 1
ATOM 817 N N . PHE B 1 11 ? 57.991 36.135 95.815 1.00 62.21 11 PHE B N 1
ATOM 818 C CA . PHE B 1 11 ? 56.642 35.603 95.817 1.00 62.20 11 PHE B CA 1
ATOM 819 C C . PHE B 1 11 ? 56.065 35.626 97.252 1.00 61.88 11 PHE B C 1
ATOM 820 O O . PHE B 1 11 ? 54.966 36.109 97.493 1.00 61.40 11 PHE B O 1
ATOM 828 N N . LYS B 1 12 ? 56.825 35.125 98.204 1.00 61.70 12 LYS B N 1
ATOM 829 C CA . LYS B 1 12 ? 56.407 35.198 99.585 1.00 61.90 12 LYS B CA 1
ATOM 830 C C . LYS B 1 12 ? 56.279 36.652 100.073 1.00 61.56 12 LYS B C 1
ATOM 831 O O . LYS B 1 12 ? 55.392 37.003 100.848 1.00 61.25 12 LYS B O 1
ATOM 837 N N . MET B 1 13 ? 57.186 37.500 99.635 1.00 61.30 13 MET B N 1
ATOM 838 C CA . MET B 1 13 ? 57.182 38.864 100.106 1.00 60.87 13 MET B CA 1
ATOM 839 C C . MET B 1 13 ? 55.898 39.524 99.658 1.00 61.20 13 MET B C 1
ATOM 840 O O . MET B 1 13 ? 55.291 40.286 100.416 1.00 60.91 13 MET B O 1
ATOM 845 N N . ILE B 1 14 ? 55.497 39.184 98.436 1.00 61.37 14 ILE B N 1
ATOM 846 C CA . ILE B 1 14 ? 54.358 39.791 97.754 1.00 61.75 14 ILE B CA 1
ATOM 847 C C . ILE B 1 14 ? 53.003 39.209 98.181 1.00 61.99 14 ILE B C 1
ATOM 848 O O . ILE B 1 14 ? 52.044 39.935 98.410 1.00 61.76 14 ILE B O 1
ATOM 853 N N . THR B 1 15 ? 52.928 37.884 98.241 1.00 62.52 15 THR B N 1
ATOM 854 C CA . THR B 1 15 ? 51.670 37.164 98.406 1.00 62.40 15 THR B CA 1
ATOM 855 C C . THR B 1 15 ? 51.483 36.682 99.807 1.00 62.31 15 THR B C 1
ATOM 856 O O . THR B 1 15 ? 50.384 36.462 100.239 1.00 62.19 15 THR B O 1
ATOM 860 N N . GLY B 1 16 ? 52.566 36.436 100.504 1.00 62.92 16 GLY B N 1
ATOM 861 C CA . GLY B 1 16 ? 52.460 35.994 101.874 1.00 63.81 16 GLY B CA 1
ATOM 862 C C . GLY B 1 16 ? 52.434 34.493 101.974 1.00 64.08 16 GLY B C 1
ATOM 863 O O . GLY B 1 16 ? 52.412 33.966 103.068 1.00 64.11 16 GLY B O 1
ATOM 864 N N . LYS B 1 17 ? 52.449 33.807 100.834 1.00 64.82 17 LYS B N 1
ATOM 865 C CA . LYS B 1 17 ? 52.489 32.352 100.801 1.00 65.35 17 LYS B CA 1
ATOM 866 C C . LYS B 1 17 ? 53.738 31.841 100.092 1.00 65.03 17 LYS B C 1
ATOM 867 O O . LYS B 1 17 ? 54.318 32.494 99.247 1.00 64.98 17 LYS B O 1
ATOM 873 N N . ASP B 1 18 ? 54.126 30.641 100.462 1.00 65.08 18 ASP B N 1
ATOM 874 C CA . ASP B 1 18 ? 55.310 29.986 99.968 1.00 65.28 18 ASP B CA 1
ATOM 875 C C . ASP B 1 18 ? 55.072 29.295 98.616 1.00 65.58 18 ASP B C 1
ATOM 876 O O . ASP B 1 18 ? 54.182 28.456 98.475 1.00 65.34 18 ASP B O 1
ATOM 881 N N . LEU B 1 19 ? 55.887 29.656 97.628 1.00 66.23 19 LEU B N 1
ATOM 882 C CA . LEU B 1 19 ? 55.760 29.160 96.253 1.00 66.37 19 LEU B CA 1
ATOM 883 C C . LEU B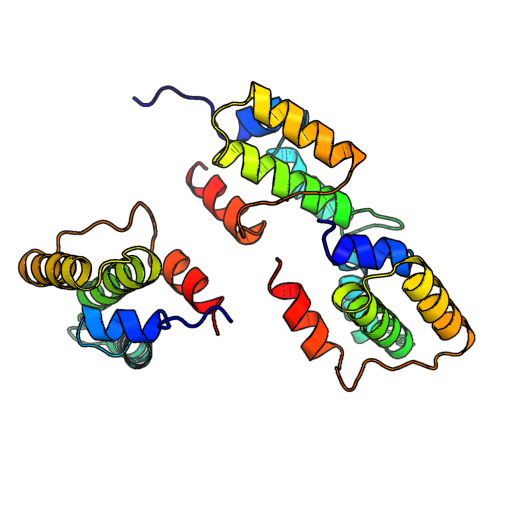 1 19 ? 55.863 27.676 96.206 1.00 66.74 19 LEU B C 1
ATOM 884 O O . LEU B 1 19 ? 55.084 27.034 95.514 1.00 67.77 19 LEU B O 1
ATOM 889 N N . PHE B 1 20 ? 56.825 27.125 96.936 1.00 67.02 20 PHE B N 1
ATOM 890 C CA . PHE B 1 20 ? 57.041 25.677 96.959 1.00 67.46 20 PHE B CA 1
ATOM 891 C C . PHE B 1 20 ? 55.879 24.862 97.520 1.00 67.94 20 PHE B C 1
ATOM 892 O O . PHE B 1 20 ? 55.718 23.715 97.136 1.00 68.26 20 PHE B O 1
ATOM 900 N N . GLN B 1 21 ? 55.086 25.452 98.415 1.00 68.49 21 GLN B N 1
ATOM 901 C CA . GLN B 1 21 ? 53.871 24.824 98.933 1.00 69.00 21 GLN B CA 1
ATOM 902 C C . GLN B 1 21 ? 52.705 24.904 97.956 1.00 68.80 21 GLN B C 1
ATOM 903 O O . GLN B 1 21 ? 51.762 24.133 98.059 1.00 68.50 21 GLN B O 1
ATOM 909 N N . GLN B 1 22 ? 52.782 25.820 96.999 1.00 69.34 22 GLN B N 1
ATOM 910 C CA . GLN B 1 22 ? 51.639 26.117 96.148 1.00 69.68 22 GLN B CA 1
ATOM 911 C C . GLN B 1 22 ? 51.335 25.008 95.183 1.00 69.88 22 GLN B C 1
ATOM 912 O O . GLN B 1 22 ? 50.187 24.574 95.137 1.00 70.76 22 GLN B O 1
ATOM 918 N N . GLN B 1 23 ? 52.304 24.517 94.422 1.00 69.54 23 GLN B N 1
ATOM 919 C CA . GLN B 1 23 ? 51.958 23.400 93.510 1.00 69.50 23 GLN B CA 1
ATOM 920 C C . GLN B 1 23 ? 51.453 22.180 94.256 1.00 68.75 23 GLN B C 1
ATOM 921 O O . GLN B 1 23 ? 50.548 21.490 93.784 1.00 68.90 23 GLN B O 1
ATOM 927 N N . LYS B 1 24 ? 52.005 21.912 95.428 1.00 67.77 24 LYS B N 1
ATOM 928 C CA . LYS B 1 24 ? 51.447 20.850 96.234 1.00 67.49 24 LYS B CA 1
ATOM 929 C C . LYS B 1 24 ? 49.985 21.162 96.511 1.00 67.10 24 LYS B C 1
ATOM 930 O O . LYS B 1 24 ? 49.150 20.263 96.504 1.00 67.41 24 LYS B O 1
ATOM 936 N N . ALA B 1 25 ? 49.683 22.432 96.762 1.00 66.58 25 ALA B N 1
ATOM 937 C CA . ALA B 1 25 ? 48.322 22.854 97.021 1.00 66.56 25 ALA B CA 1
ATOM 938 C C . ALA B 1 25 ? 47.459 22.611 95.792 1.00 66.51 25 ALA B C 1
ATOM 939 O O . ALA B 1 25 ? 46.458 21.887 95.874 1.00 66.33 25 ALA B O 1
ATOM 941 N N . MET B 1 26 ? 47.875 23.189 94.656 1.00 66.62 26 MET B N 1
ATOM 942 C CA . MET B 1 26 ? 47.107 23.124 93.387 1.00 66.85 26 MET B CA 1
ATOM 943 C C . MET B 1 26 ? 46.721 21.692 93.061 1.00 67.50 26 MET B C 1
ATOM 944 O O . MET B 1 26 ? 45.662 21.456 92.483 1.00 67.54 26 MET B O 1
ATOM 949 N N . ASP B 1 27 ? 47.607 20.759 93.428 1.00 68.28 27 ASP B N 1
ATOM 950 C CA . ASP B 1 27 ? 47.374 19.306 93.313 1.00 68.60 27 ASP B CA 1
ATOM 951 C C . ASP B 1 27 ? 46.271 18.789 94.184 1.00 69.21 27 ASP B C 1
ATOM 952 O O . ASP B 1 27 ? 45.381 18.075 93.719 1.00 69.34 27 ASP B O 1
ATOM 957 N N . THR B 1 28 ? 46.375 19.108 95.465 1.00 69.90 28 THR B N 1
ATOM 958 C CA . THR B 1 28 ? 45.434 18.608 96.446 1.00 70.71 28 THR B CA 1
ATOM 959 C C . THR B 1 28 ? 44.144 19.441 96.428 1.00 71.15 28 THR B C 1
ATOM 960 O O . THR B 1 28 ? 43.134 19.024 96.969 1.00 71.27 28 THR B O 1
ATOM 964 N N . GLU B 1 29 ? 44.171 20.598 95.772 1.00 71.75 29 GLU B N 1
ATOM 965 C CA . GLU B 1 29 ? 42.937 21.318 95.441 1.00 72.22 29 GLU B CA 1
ATOM 966 C C . GLU B 1 29 ? 42.176 20.703 94.269 1.00 72.90 29 GLU B C 1
ATOM 967 O O . GLU B 1 29 ? 40.959 20.891 94.135 1.00 73.07 29 GLU B O 1
ATOM 973 N N . LEU B 1 30 ? 42.907 19.997 93.406 1.00 73.51 30 LEU B N 1
ATOM 974 C CA . LEU B 1 30 ? 42.331 19.334 92.237 1.00 73.65 30 LEU B CA 1
ATOM 975 C C . LEU B 1 30 ? 41.604 18.056 92.616 1.00 74.06 30 LEU B C 1
ATOM 976 O O . LEU B 1 30 ? 40.606 17.712 91.979 1.00 74.41 30 LEU B O 1
ATOM 981 N N . LYS B 1 31 ? 42.108 17.339 93.624 1.00 74.33 31 LYS B N 1
ATOM 982 C CA . LYS B 1 31 ? 41.335 16.244 94.253 1.00 74.32 31 LYS B CA 1
ATOM 983 C C . LYS B 1 31 ? 40.639 16.918 95.444 1.00 74.49 31 LYS B C 1
ATOM 984 O O . LYS B 1 31 ? 41.291 17.483 96.327 1.00 74.49 31 LYS B O 1
ATOM 990 N N . LYS B 1 32 ? 39.313 16.882 95.458 1.00 74.60 32 LYS B N 1
ATOM 991 C CA . LYS B 1 32 ? 38.547 17.875 96.211 1.00 74.75 32 LYS B CA 1
ATOM 992 C C . LYS B 1 32 ? 37.100 17.446 96.512 1.00 75.27 32 LYS B C 1
ATOM 993 O O . LYS B 1 32 ? 36.695 16.281 96.311 1.00 75.45 32 LYS B O 1
ATOM 999 N N . GLU B 1 33 ? 36.331 18.412 97.012 1.00 75.46 33 GLU B N 1
ATOM 1000 C CA . GLU B 1 33 ? 34.870 18.314 97.084 1.00 75.18 33 GLU B CA 1
ATOM 1001 C C . GLU B 1 33 ? 34.320 19.634 96.490 1.00 75.27 33 GLU B C 1
ATOM 1002 O O . GLU B 1 33 ? 33.886 19.661 95.326 1.00 75.36 33 GLU B O 1
ATOM 1008 N N . ASP B 1 34 ? 34.394 20.717 97.277 1.00 74.98 34 ASP B N 1
ATOM 1009 C CA . ASP B 1 34 ? 34.040 22.074 96.848 1.00 74.50 34 ASP B CA 1
ATOM 1010 C C . ASP B 1 34 ? 35.315 22.877 96.840 1.00 74.00 34 ASP B C 1
ATOM 1011 O O . ASP B 1 34 ? 35.461 23.868 97.561 1.00 73.70 34 ASP B O 1
ATOM 1016 N N . GLY B 1 35 ? 36.249 22.415 96.018 1.00 73.53 35 GLY B N 1
ATOM 1017 C CA . GLY B 1 35 ? 37.538 23.063 95.874 1.00 73.01 35 GLY B CA 1
ATOM 1018 C C . GLY B 1 35 ? 37.464 24.400 95.170 1.00 71.93 35 GLY B C 1
ATOM 1019 O O . GLY B 1 35 ? 36.423 24.852 94.683 1.00 71.94 35 GLY B O 1
ATOM 1020 N N . GLU B 1 36 ? 38.612 25.031 95.117 1.00 71.00 36 GLU B N 1
ATOM 1021 C CA . GLU B 1 36 ? 38.713 26.377 94.625 1.00 69.98 36 GLU B CA 1
ATOM 1022 C C . GLU B 1 36 ? 40.002 26.515 93.829 1.00 69.31 36 GLU B C 1
ATOM 1023 O O . GLU B 1 36 ? 40.778 27.488 94.007 1.00 68.73 36 GLU B O 1
ATOM 1029 N N . ILE B 1 37 ? 40.225 25.532 92.950 1.00 67.79 37 ILE B N 1
ATOM 1030 C CA . ILE B 1 37 ? 41.458 25.517 92.202 1.00 66.44 37 ILE B CA 1
ATOM 1031 C C . ILE B 1 37 ? 41.568 26.791 91.390 1.00 65.20 37 ILE B C 1
ATOM 1032 O O . ILE B 1 37 ? 42.650 27.330 91.304 1.00 65.14 37 ILE B O 1
ATOM 1037 N N . THR B 1 38 ? 40.457 27.294 90.845 1.00 64.05 38 THR B N 1
ATOM 1038 C CA . THR B 1 38 ? 40.475 28.538 90.063 1.00 63.76 38 THR B CA 1
ATOM 1039 C C . THR B 1 38 ? 41.224 29.624 90.795 1.00 63.40 38 THR B C 1
ATOM 1040 O O . THR B 1 38 ? 42.198 30.150 90.272 1.00 63.49 38 THR B O 1
ATOM 1044 N N . ASP B 1 39 ? 40.791 29.949 92.009 1.00 63.29 39 ASP B N 1
ATOM 1045 C CA . ASP B 1 39 ? 41.414 31.036 92.776 1.00 63.12 39 ASP B CA 1
ATOM 1046 C C . ASP B 1 39 ? 42.873 30.762 93.132 1.00 62.94 39 ASP B C 1
ATOM 1047 O O . ASP B 1 39 ? 43.664 31.691 93.198 1.00 62.70 39 ASP B O 1
ATOM 1052 N N . LEU B 1 40 ? 43.214 29.493 93.376 1.00 62.83 40 LEU B N 1
ATOM 1053 C CA . LEU B 1 40 ? 44.584 29.096 93.734 1.00 62.55 40 LEU B CA 1
ATOM 1054 C C . LEU B 1 40 ? 45.470 29.266 92.538 1.00 62.17 40 LEU B C 1
ATOM 1055 O O . LEU B 1 40 ? 46.564 29.789 92.652 1.00 62.84 40 LEU B O 1
ATOM 1060 N N . MET B 1 41 ? 45.000 28.817 91.386 1.00 61.73 41 MET B N 1
ATOM 1061 C CA . MET B 1 41 ? 45.794 28.927 90.179 1.00 61.63 41 MET B CA 1
ATOM 1062 C C . MET B 1 41 ? 46.078 30.381 89.814 1.00 61.87 41 MET B C 1
ATOM 1063 O O . MET B 1 41 ? 47.178 30.682 89.375 1.00 61.95 41 MET B O 1
ATOM 1068 N N . GLU B 1 42 ? 45.101 31.269 90.003 1.00 61.88 42 GLU B N 1
ATOM 1069 C CA . GLU B 1 42 ? 45.237 32.663 89.591 1.00 61.89 42 GLU B CA 1
ATOM 1070 C C . GLU B 1 42 ? 46.096 33.393 90.605 1.00 62.32 42 GLU B C 1
ATOM 1071 O O . GLU B 1 42 ? 46.849 34.314 90.257 1.00 62.77 42 GLU B O 1
ATOM 1077 N N . PHE B 1 43 ? 45.992 32.959 91.862 1.00 62.35 43 PHE B N 1
ATOM 1078 C CA . PHE B 1 43 ? 46.869 33.402 92.940 1.00 62.11 43 PHE B CA 1
ATOM 1079 C C . PHE B 1 43 ? 48.294 33.122 92.523 1.00 62.56 43 PHE B C 1
ATOM 1080 O O . PHE B 1 43 ? 49.107 34.035 92.462 1.00 63.23 43 PHE B O 1
ATOM 1088 N N . VAL B 1 44 ? 48.608 31.865 92.219 1.00 62.49 44 VAL B N 1
ATOM 1089 C CA . VAL B 1 44 ? 49.981 31.523 91.934 1.00 62.44 44 VAL B CA 1
ATOM 1090 C C . VAL B 1 44 ? 50.368 32.219 90.645 1.00 63.12 44 VAL B C 1
ATOM 1091 O O . VAL B 1 44 ? 51.460 32.783 90.550 1.00 64.17 44 VAL B O 1
ATOM 1095 N N . GLN B 1 45 ? 49.466 32.238 89.667 1.00 63.23 45 GLN B N 1
ATOM 1096 C CA . GLN B 1 45 ? 49.790 32.826 88.368 1.00 63.19 45 GLN B CA 1
ATOM 1097 C C . GLN B 1 45 ? 50.200 34.270 88.489 1.00 63.47 45 GLN B C 1
ATOM 1098 O O . GLN B 1 45 ? 51.154 34.666 87.864 1.00 63.69 45 GLN B O 1
ATOM 1104 N N . TYR B 1 46 ? 49.481 35.065 89.273 1.00 64.01 46 TYR B N 1
ATOM 1105 C CA . TYR B 1 46 ? 49.745 36.512 89.312 1.00 64.20 46 TYR B CA 1
ATOM 1106 C C . TYR B 1 46 ? 50.896 36.872 90.260 1.00 64.52 46 TYR B C 1
ATOM 1107 O O . TYR B 1 46 ? 51.748 37.703 89.939 1.00 64.92 46 TYR B O 1
ATOM 1116 N N . GLY B 1 47 ? 50.932 36.237 91.424 1.00 64.59 47 GLY B N 1
ATOM 1117 C CA . GLY B 1 47 ? 52.077 36.363 92.319 1.00 64.44 47 GLY B CA 1
ATOM 1118 C C . GLY B 1 47 ? 53.381 36.055 91.595 1.00 64.65 47 GLY B C 1
ATOM 1119 O O . GLY B 1 47 ? 54.359 36.800 91.718 1.00 65.00 47 GLY B O 1
ATOM 1120 N N . LEU B 1 48 ? 53.396 34.973 90.823 1.00 64.04 48 LEU B N 1
ATOM 1121 C CA . LEU B 1 48 ? 54.631 34.548 90.188 1.00 64.00 48 LEU B CA 1
ATOM 1122 C C . LEU B 1 48 ? 55.001 35.575 89.160 1.00 63.78 48 LEU B C 1
ATOM 1123 O O . LEU B 1 48 ? 56.164 35.908 88.979 1.00 63.79 48 LEU B O 1
ATOM 1128 N N . TYR B 1 49 ? 53.994 36.059 88.457 1.00 64.02 49 TYR B N 1
ATOM 1129 C CA . TYR B 1 49 ? 54.219 37.016 87.388 1.00 64.06 49 TYR B CA 1
ATOM 1130 C C . TYR B 1 49 ? 54.852 38.244 87.975 1.00 64.42 49 TYR B C 1
ATOM 1131 O O . TYR B 1 49 ? 55.787 38.793 87.401 1.00 64.57 49 TYR B O 1
ATOM 1140 N N . LEU B 1 50 ? 54.311 38.682 89.108 1.00 64.37 50 LEU B N 1
ATOM 1141 C CA . LEU B 1 50 ? 54.850 39.827 89.778 1.00 64.60 50 LEU B CA 1
ATOM 1142 C C . LEU B 1 50 ? 56.279 39.517 90.301 1.00 64.91 50 LEU B C 1
ATOM 1143 O O . LEU B 1 50 ? 57.184 40.360 90.172 1.00 65.68 50 LEU B O 1
ATOM 1148 N N . ALA B 1 51 ? 56.513 38.320 90.839 1.00 64.44 51 ALA B N 1
ATOM 1149 C CA . ALA B 1 51 ? 57.835 38.008 91.396 1.00 64.02 51 ALA B CA 1
ATOM 1150 C C . ALA B 1 51 ? 58.880 37.951 90.300 1.00 63.84 51 ALA B C 1
ATOM 1151 O O . ALA B 1 51 ? 60.067 38.132 90.551 1.00 64.32 51 ALA B O 1
ATOM 1153 N N . LEU B 1 52 ? 58.454 37.710 89.072 1.00 63.65 52 LEU B N 1
ATOM 1154 C CA . LEU B 1 52 ? 59.413 37.541 87.983 1.00 63.57 52 LEU B CA 1
ATOM 1155 C C . LEU B 1 52 ? 59.675 38.842 87.265 1.00 63.42 52 LEU B C 1
ATOM 1156 O O . LEU B 1 52 ? 60.768 39.049 86.743 1.00 62.94 52 LEU B O 1
ATOM 1161 N N . PHE B 1 53 ? 58.669 39.711 87.229 1.00 63.56 53 PHE B N 1
ATOM 1162 C CA . PHE B 1 53 ? 58.704 40.856 86.323 1.00 64.01 53 PHE B CA 1
ATOM 1163 C C . PHE B 1 53 ? 58.471 42.226 86.924 1.00 64.30 53 PHE B C 1
ATOM 1164 O O . PHE B 1 53 ? 58.812 43.219 86.267 1.00 64.95 53 PHE B O 1
ATOM 1172 N N . GLN B 1 54 ? 57.914 42.301 88.136 1.00 64.35 54 GLN B N 1
ATOM 1173 C CA . GLN B 1 54 ? 57.862 43.576 88.878 1.00 64.49 54 GLN B CA 1
ATOM 1174 C C . GLN B 1 54 ? 59.029 43.749 89.875 1.00 64.40 54 GLN B C 1
ATOM 1175 O O . GLN B 1 54 ? 59.048 43.105 90.936 1.00 64.32 54 GLN B O 1
ATOM 1181 N N . ASP B 1 55 ? 59.987 44.618 89.556 1.00 64.46 55 ASP B N 1
ATOM 1182 C CA . ASP B 1 55 ? 61.170 44.769 90.433 1.00 64.85 55 ASP B CA 1
ATOM 1183 C C . ASP B 1 55 ? 60.797 45.459 91.716 1.00 64.66 55 ASP B C 1
ATOM 1184 O O . ASP B 1 55 ? 61.450 45.230 92.746 1.00 64.94 55 ASP B O 1
ATOM 1189 N N . ASN B 1 56 ? 59.789 46.339 91.634 1.00 63.94 56 ASN B N 1
ATOM 1190 C CA . ASN B 1 56 ? 59.318 47.076 92.792 1.00 63.36 56 ASN B CA 1
ATOM 1191 C C . ASN B 1 56 ? 58.392 46.240 93.619 1.00 62.69 56 ASN B C 1
ATOM 1192 O O . ASN B 1 56 ? 57.191 46.224 93.398 1.00 63.05 56 ASN B O 1
ATOM 1197 N N . ILE B 1 57 ? 58.963 45.552 94.589 1.00 62.31 57 ILE B N 1
ATOM 1198 C CA . ILE B 1 57 ? 58.185 44.693 95.465 1.00 62.00 57 ILE B CA 1
ATOM 1199 C C . ILE B 1 57 ? 57.141 45.538 96.209 1.00 61.73 57 ILE B C 1
ATOM 1200 O O . ILE B 1 57 ? 56.014 45.110 96.372 1.00 62.15 57 ILE B O 1
ATOM 1205 N N . VAL B 1 58 ? 57.486 46.745 96.636 1.00 61.32 58 VAL B N 1
ATOM 1206 C CA . VAL B 1 58 ? 56.522 47.547 97.386 1.00 60.97 58 VAL B CA 1
ATOM 1207 C C . VAL B 1 58 ? 55.220 47.701 96.608 1.00 61.21 58 VAL B C 1
ATOM 1208 O O . VAL B 1 58 ? 54.117 47.572 97.157 1.00 61.63 58 VAL B O 1
ATOM 1212 N N . LYS B 1 59 ? 55.365 47.960 95.320 1.00 60.99 59 LYS B N 1
ATOM 1213 C CA . LYS B 1 59 ? 54.230 48.212 94.457 1.00 61.01 59 LYS B CA 1
ATOM 1214 C C . LYS B 1 59 ? 53.562 46.879 94.135 1.00 60.92 59 LYS B C 1
ATOM 1215 O O . LYS B 1 59 ? 52.332 46.743 94.164 1.00 60.69 59 LYS B O 1
ATOM 1221 N N . ALA B 1 60 ? 54.402 45.898 93.845 1.00 60.85 60 ALA B N 1
ATOM 1222 C CA . ALA B 1 60 ? 53.952 44.558 93.570 1.00 61.09 60 ALA B CA 1
ATOM 1223 C C . ALA B 1 60 ? 53.072 44.004 94.685 1.00 61.19 60 ALA B C 1
ATOM 1224 O O . ALA B 1 60 ? 52.110 43.316 94.396 1.00 61.76 60 ALA B O 1
ATOM 1226 N N . LYS B 1 61 ? 53.401 44.289 95.945 1.00 61.13 61 LYS B N 1
ATOM 1227 C CA . LYS B 1 61 ? 52.580 43.868 97.081 1.00 61.28 61 LYS B CA 1
ATOM 1228 C C . LYS B 1 61 ? 51.204 44.507 96.963 1.00 61.50 61 LYS B C 1
ATOM 1229 O O . LYS B 1 61 ? 50.180 43.816 96.915 1.00 61.18 61 LYS B O 1
ATOM 1235 N N . SER B 1 62 ? 51.204 45.844 96.929 1.00 61.90 62 SER B N 1
ATOM 1236 C CA . SER B 1 62 ? 49.983 46.635 96.768 1.00 61.95 62 SER B CA 1
ATOM 1237 C C . SER B 1 62 ? 49.125 46.174 95.570 1.00 62.15 62 SER B C 1
ATOM 1238 O O . SER B 1 62 ? 47.891 46.073 95.659 1.00 61.84 62 SER B O 1
ATOM 1241 N N . ASP B 1 63 ? 49.782 45.910 94.454 1.00 62.24 63 ASP B N 1
ATOM 1242 C CA . ASP B 1 63 ? 49.058 45.517 93.266 1.00 62.81 63 ASP B CA 1
ATOM 1243 C C . ASP B 1 63 ? 48.437 44.154 93.457 1.00 63.04 63 ASP B C 1
ATOM 1244 O O . ASP B 1 63 ? 47.303 43.923 93.008 1.00 63.25 63 ASP B O 1
ATOM 1249 N N . PHE B 1 64 ? 49.159 43.252 94.127 1.00 62.82 64 PHE B N 1
ATOM 1250 C CA . PHE B 1 64 ? 48.628 41.909 94.401 1.00 62.39 64 PHE B CA 1
ATOM 1251 C C . PHE B 1 64 ? 47.413 41.968 95.343 1.00 62.06 64 PHE B C 1
ATOM 1252 O O . PHE B 1 64 ? 46.344 41.416 95.079 1.00 61.83 64 PHE B O 1
ATOM 1260 N N . SER B 1 65 ? 47.591 42.667 96.445 1.00 61.87 65 SER B N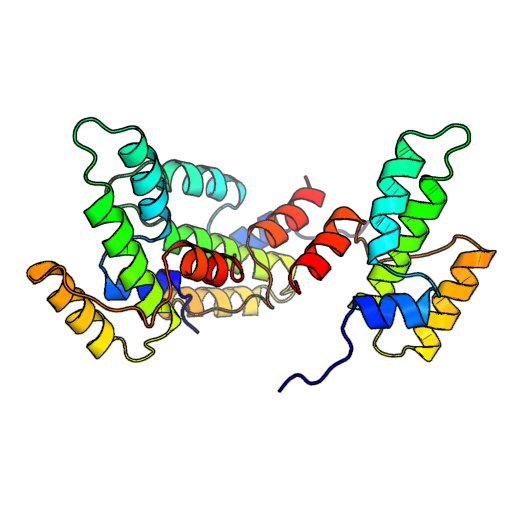 1
ATOM 1261 C CA . SER B 1 65 ? 46.509 42.882 97.375 1.00 61.65 65 SER B CA 1
ATOM 1262 C C . SER B 1 65 ? 45.248 43.437 96.666 1.00 61.77 65 SER B C 1
ATOM 1263 O O . SER B 1 65 ? 44.121 43.030 96.992 1.00 61.93 65 SER B O 1
ATOM 1266 N N . ASP B 1 66 ? 45.418 44.336 95.692 1.00 61.68 66 ASP B N 1
ATOM 1267 C CA . ASP B 1 66 ? 44.259 44.822 94.916 1.00 61.64 66 ASP B CA 1
ATOM 1268 C C . ASP B 1 66 ? 43.516 43.663 94.295 1.00 61.41 66 ASP B C 1
ATOM 1269 O O . ASP B 1 66 ? 42.328 43.485 94.525 1.00 61.42 66 ASP B O 1
ATOM 1274 N N . PHE B 1 67 ? 44.236 42.892 93.494 1.00 61.05 67 PHE B N 1
ATOM 1275 C CA . PHE B 1 67 ? 43.694 41.704 92.877 1.00 60.86 67 PHE B CA 1
ATOM 1276 C C . PHE B 1 67 ? 43.033 40.791 93.916 1.00 60.79 67 PHE B C 1
ATOM 1277 O O . PHE B 1 67 ? 42.043 40.131 93.602 1.00 60.72 67 PHE B O 1
ATOM 1285 N N . ARG B 1 68 ? 43.523 40.750 95.157 1.00 60.52 68 ARG B N 1
ATOM 1286 C CA . ARG B 1 68 ? 42.826 39.908 96.153 1.00 60.28 68 ARG B CA 1
ATOM 1287 C C . ARG B 1 68 ? 41.383 40.335 96.454 1.00 60.05 68 ARG B C 1
ATOM 1288 O O . ARG B 1 68 ? 40.568 39.491 96.805 1.00 59.72 68 ARG B O 1
ATOM 1296 N N . SER B 1 69 ? 41.070 41.622 96.316 1.00 60.00 69 SER B N 1
ATOM 1297 C CA . SER B 1 69 ? 39.682 42.087 96.417 1.00 60.20 69 SER B CA 1
ATOM 1298 C C . SER B 1 69 ? 38.942 41.980 95.063 1.00 60.13 69 SER B C 1
ATOM 1299 O O . SER B 1 69 ? 37.898 41.329 94.956 1.00 59.72 69 SER B O 1
ATOM 1302 N N . SER B 1 70 ? 39.512 42.603 94.037 1.00 59.98 70 SER B N 1
ATOM 1303 C CA . SER B 1 70 ? 38.906 42.660 92.727 1.00 60.04 70 SER B CA 1
ATOM 1304 C C . SER B 1 70 ? 38.917 41.328 92.002 1.00 60.30 70 SER B C 1
ATOM 1305 O O . SER B 1 70 ? 38.046 41.075 91.181 1.00 60.77 70 SER B O 1
ATOM 1308 N N . PHE B 1 71 ? 39.901 40.476 92.271 1.00 60.58 71 PHE B N 1
ATOM 1309 C CA . PHE B 1 71 ? 40.122 39.246 91.460 1.00 60.47 71 PHE B CA 1
ATOM 1310 C C . PHE B 1 71 ? 40.457 39.533 90.002 1.00 60.41 71 PHE B C 1
ATOM 1311 O O . PHE B 1 71 ? 40.405 38.632 89.168 1.00 60.91 71 PHE B O 1
ATOM 1319 N N . GLU B 1 72 ? 40.791 40.783 89.699 1.00 60.39 72 GLU B N 1
ATOM 1320 C CA . GLU B 1 72 ? 41.218 41.159 88.368 1.00 60.70 72 GLU B CA 1
ATOM 1321 C C . GLU B 1 72 ? 42.730 41.140 88.340 1.00 60.91 72 GLU B C 1
ATOM 1322 O O . GLU B 1 72 ? 43.383 41.456 89.350 1.00 61.22 72 GLU B O 1
ATOM 1328 N N . PHE B 1 73 ? 43.289 40.770 87.194 1.00 60.87 73 PHE B N 1
ATOM 1329 C CA . PHE B 1 73 ? 44.722 40.889 86.994 1.00 60.93 73 PHE B CA 1
ATOM 1330 C C . PHE B 1 73 ? 45.072 40.821 85.521 1.00 60.77 73 PHE B C 1
ATOM 1331 O O . PHE B 1 73 ? 44.214 40.594 84.670 1.00 60.11 73 PHE B O 1
ATOM 1339 N N . ASP B 1 74 ? 46.347 41.068 85.259 1.00 61.47 74 ASP B N 1
ATOM 1340 C CA . ASP B 1 74 ? 46.938 41.031 83.935 1.00 61.75 74 ASP B CA 1
ATOM 1341 C C . ASP B 1 74 ? 48.322 40.452 84.145 1.00 61.89 74 ASP B C 1
ATOM 1342 O O . ASP B 1 74 ? 48.958 40.740 85.160 1.00 62.75 74 ASP B O 1
ATOM 1347 N N . THR B 1 75 ? 48.794 39.614 83.239 1.00 61.63 75 THR B N 1
ATOM 1348 C CA . THR B 1 75 ? 50.169 39.137 83.337 1.00 61.57 75 THR B CA 1
ATOM 1349 C C . THR B 1 75 ? 50.868 39.193 82.010 1.00 61.55 75 THR B C 1
ATOM 1350 O O . THR B 1 75 ? 51.655 38.302 81.695 1.00 61.87 75 THR B O 1
ATOM 1354 N N . ASP B 1 76 ? 50.575 40.229 81.229 1.00 61.14 76 ASP B N 1
ATOM 1355 C CA . ASP B 1 76 ? 51.311 40.502 80.015 1.00 60.88 76 ASP B CA 1
ATOM 1356 C C . ASP B 1 76 ? 51.212 39.319 79.038 1.00 60.32 76 ASP B C 1
ATOM 1357 O O . ASP B 1 76 ? 52.079 39.097 78.198 1.00 60.22 76 ASP B O 1
ATOM 1362 N N . GLY B 1 77 ? 50.128 38.569 79.137 1.00 59.62 77 GLY B N 1
ATOM 1363 C CA . GLY B 1 77 ? 49.914 37.457 78.237 1.00 59.34 77 GLY B CA 1
ATOM 1364 C C . GLY B 1 77 ? 50.726 36.238 78.602 1.00 58.75 77 GLY B C 1
ATOM 1365 O O . GLY B 1 77 ? 50.964 35.383 77.775 1.00 58.98 77 GLY B O 1
ATOM 1366 N N . LYS B 1 78 ? 51.134 36.126 79.850 1.00 58.26 78 LYS B N 1
ATOM 1367 C CA . LYS B 1 78 ? 51.947 34.998 80.254 1.00 58.08 78 LYS B CA 1
ATOM 1368 C C . LYS B 1 78 ? 51.103 34.076 81.111 1.00 57.28 78 LYS B C 1
ATOM 1369 O O . LYS B 1 78 ? 50.634 34.491 82.142 1.00 57.03 78 LYS B O 1
ATOM 1375 N N . GLY B 1 79 ? 50.895 32.837 80.682 1.00 57.19 79 GLY B N 1
ATOM 1376 C CA . GLY B 1 79 ? 50.162 31.869 81.494 1.00 57.28 79 GLY B CA 1
ATOM 1377 C C . GLY B 1 79 ? 51.067 31.204 82.519 1.00 57.39 79 GLY B C 1
ATOM 1378 O O . GLY B 1 79 ? 52.301 31.300 82.432 1.00 57.69 79 GLY B O 1
ATOM 1379 N N . LEU B 1 80 ? 50.458 30.526 83.489 1.00 57.12 80 LEU B N 1
ATOM 1380 C CA . LEU B 1 80 ? 51.189 29.660 84.427 1.00 56.96 80 LEU B CA 1
ATOM 1381 C C . LEU B 1 80 ? 52.245 28.797 83.751 1.00 57.01 80 LEU B C 1
ATOM 1382 O O . LEU B 1 80 ? 53.404 28.862 84.092 1.00 57.78 80 LEU B O 1
ATOM 1387 N N . LYS B 1 81 ? 51.850 27.959 82.812 1.00 57.12 81 LYS B N 1
ATOM 1388 C CA . LYS B 1 81 ? 52.793 27.024 82.248 1.00 57.48 81 LYS B CA 1
ATOM 1389 C C . LYS B 1 81 ? 54.073 27.805 82.053 1.00 58.41 81 LYS B C 1
ATOM 1390 O O . LYS B 1 81 ? 55.126 27.460 82.586 1.00 58.83 81 LYS B O 1
ATOM 1396 N N . GLU B 1 82 ? 53.931 28.915 81.338 1.00 59.32 82 GLU B N 1
ATOM 1397 C CA . GLU B 1 82 ? 55.035 29.720 80.876 1.00 59.73 82 GLU B CA 1
ATOM 1398 C C . GLU B 1 82 ? 55.838 30.348 81.992 1.00 59.37 82 GLU B C 1
ATOM 1399 O O . GLU B 1 82 ? 57.055 30.296 82.015 1.00 59.15 82 GLU B O 1
ATOM 1405 N N . LEU B 1 83 ? 55.135 30.980 82.904 1.00 59.73 83 LEU B N 1
ATOM 1406 C CA . LEU B 1 83 ? 55.767 31.559 84.061 1.00 59.86 83 LEU B CA 1
ATOM 1407 C C . LEU B 1 83 ? 56.451 30.472 84.879 1.00 60.34 83 LEU B C 1
ATOM 1408 O O . LEU B 1 83 ? 57.567 30.656 85.315 1.00 60.91 83 LEU B O 1
ATOM 1413 N N . VAL B 1 84 ? 55.811 29.331 85.093 1.00 60.77 84 VAL B N 1
ATOM 1414 C CA . VAL B 1 84 ? 56.409 28.340 85.986 1.00 60.85 84 VAL B CA 1
ATOM 1415 C C . VAL B 1 84 ? 57.707 27.867 85.400 1.00 61.53 84 VAL B C 1
ATOM 1416 O O . VAL B 1 84 ? 58.691 27.732 86.132 1.00 61.82 84 VAL B O 1
ATOM 1420 N N . GLU B 1 85 ? 57.713 27.650 84.085 1.00 62.24 85 GLU B N 1
ATOM 1421 C CA . GLU B 1 85 ? 58.901 27.152 83.386 1.00 63.08 85 GLU B CA 1
ATOM 1422 C C . GLU B 1 85 ? 60.022 28.163 83.426 1.00 63.32 85 GLU B C 1
ATOM 1423 O O . GLU B 1 85 ? 61.170 27.777 83.418 1.00 63.58 85 GLU B O 1
ATOM 1429 N N . LEU B 1 86 ? 59.699 29.450 83.500 1.00 63.95 86 LEU B N 1
ATOM 1430 C CA . LEU B 1 86 ? 60.727 30.472 83.718 1.00 64.65 86 LEU B CA 1
ATOM 1431 C C . LEU B 1 86 ? 61.364 30.375 85.077 1.00 65.14 86 LEU B C 1
ATOM 1432 O O . LEU B 1 86 ? 62.578 30.412 85.215 1.00 65.44 86 LEU B O 1
ATOM 1437 N N . TRP B 1 87 ? 60.519 30.297 86.088 1.00 65.95 87 TRP B N 1
ATOM 1438 C CA . TRP B 1 87 ? 60.969 30.114 87.453 1.00 66.31 87 TRP B CA 1
ATOM 1439 C C . TRP B 1 87 ? 61.822 28.850 87.634 1.00 66.51 87 TRP B C 1
ATOM 1440 O O . TRP B 1 87 ? 62.766 28.854 88.413 1.00 66.08 87 TRP B O 1
ATOM 1451 N N . GLN B 1 88 ? 61.514 27.789 86.894 1.00 66.98 88 GLN B N 1
ATOM 1452 C CA . GLN B 1 88 ? 62.254 26.526 87.015 1.00 67.51 88 GLN B CA 1
ATOM 1453 C C . GLN B 1 88 ? 63.709 26.559 86.554 1.00 67.57 88 GLN B C 1
ATOM 1454 O O . GLN B 1 88 ? 64.470 25.652 86.863 1.00 67.43 88 GLN B O 1
ATOM 1460 N N . LYS B 1 89 ? 64.104 27.594 85.825 1.00 68.04 89 LYS B N 1
ATOM 1461 C CA . LYS B 1 89 ? 65.477 27.713 85.345 1.00 68.31 89 LYS B CA 1
ATOM 1462 C C . LYS B 1 89 ? 66.408 28.013 86.510 1.00 68.79 89 LYS B C 1
ATOM 1463 O O . LYS B 1 89 ? 67.604 27.786 86.430 1.00 69.12 89 LYS B O 1
ATOM 1469 N N . GLU B 1 90 ? 65.825 28.485 87.605 1.00 69.55 90 GLU B N 1
ATOM 1470 C CA . GLU B 1 90 ? 66.531 28.803 88.842 1.00 70.11 90 GLU B CA 1
ATOM 1471 C C . GLU B 1 90 ? 66.641 27.617 89.795 1.00 70.14 90 GLU B C 1
ATOM 1472 O O . GLU B 1 90 ? 67.171 27.743 90.886 1.00 70.61 90 GLU B O 1
ATOM 1478 N N . ILE B 1 91 ? 66.128 26.469 89.410 1.00 70.27 91 ILE B N 1
ATOM 1479 C CA . ILE B 1 91 ? 66.050 25.348 90.327 1.00 70.31 91 ILE B CA 1
ATOM 1480 C C . ILE B 1 91 ? 67.103 24.340 89.902 1.00 70.36 91 ILE B C 1
ATOM 1481 O O . ILE B 1 91 ? 68.283 24.646 90.080 1.00 70.20 91 ILE B O 1
ATOM 1487 N N . GLN C 1 4 ? 40.934 42.269 83.172 1.00 60.43 4 GLN C N 1
ATOM 1488 C CA . GLN C 1 4 ? 39.563 42.098 83.731 1.00 60.32 4 GLN C CA 1
ATOM 1489 C C . GLN C 1 4 ? 39.480 40.795 84.558 1.00 59.82 4 GLN C C 1
ATOM 1490 O O . GLN C 1 4 ? 40.469 40.408 85.189 1.00 59.57 4 GLN C O 1
ATOM 1496 N N . LEU C 1 5 ? 38.300 40.168 84.598 1.00 59.27 5 LEU C N 1
ATOM 1497 C CA . LEU C 1 5 ? 38.090 38.886 85.275 1.00 59.10 5 LEU C CA 1
ATOM 1498 C C . LEU C 1 5 ? 38.406 37.804 84.294 1.00 58.80 5 LEU C C 1
ATOM 1499 O O . LEU C 1 5 ? 37.962 37.881 83.172 1.00 59.21 5 LEU C O 1
ATOM 1504 N N . SER C 1 6 ? 39.130 36.775 84.706 1.00 58.83 6 SER C N 1
ATOM 1505 C CA . SER C 1 6 ? 39.407 35.646 83.820 1.00 59.00 6 SER C CA 1
ATOM 1506 C C . SER C 1 6 ? 38.123 34.973 83.412 1.00 59.37 6 SER C C 1
ATOM 1507 O O . SER C 1 6 ? 37.121 35.054 84.119 1.00 59.43 6 SER C O 1
ATOM 1510 N N . THR C 1 7 ? 38.130 34.274 82.287 1.00 60.23 7 THR C N 1
ATOM 1511 C CA . THR C 1 7 ? 36.887 33.624 81.872 1.00 60.79 7 THR C CA 1
ATOM 1512 C C . THR C 1 7 ? 36.490 32.511 82.877 1.00 61.02 7 THR C C 1
ATOM 1513 O O . THR C 1 7 ? 35.315 32.348 83.166 1.00 61.84 7 THR C O 1
ATOM 1517 N N . ALA C 1 8 ? 37.457 31.810 83.466 1.00 61.10 8 ALA C N 1
ATOM 1518 C CA . ALA C 1 8 ? 37.162 30.799 84.504 1.00 61.09 8 ALA C CA 1
ATOM 1519 C C . ALA C 1 8 ? 36.537 31.364 85.781 1.00 61.17 8 ALA C C 1
ATOM 1520 O O . ALA C 1 8 ? 35.826 30.645 86.471 1.00 61.27 8 ALA C O 1
ATOM 1522 N N . ARG C 1 9 ? 36.825 32.622 86.111 1.00 61.35 9 ARG C N 1
ATOM 1523 C CA . ARG C 1 9 ? 36.111 33.317 87.187 1.00 61.58 9 ARG C CA 1
ATOM 1524 C C . ARG C 1 9 ? 34.674 33.524 86.779 1.00 62.15 9 ARG C C 1
ATOM 1525 O O . ARG C 1 9 ? 33.739 33.321 87.550 1.00 62.41 9 ARG C O 1
ATOM 1533 N N . LYS C 1 10 ? 34.490 33.973 85.554 1.00 62.65 10 LYS C N 1
ATOM 1534 C CA . LYS C 1 10 ? 33.145 34.243 85.090 1.00 62.94 10 LYS C CA 1
ATOM 1535 C C . LYS C 1 10 ? 32.334 32.934 85.133 1.00 62.86 10 LYS C C 1
ATOM 1536 O O . LYS C 1 10 ? 31.185 32.909 85.596 1.00 62.66 10 LYS C O 1
ATOM 1542 N N . PHE C 1 11 ? 32.963 31.844 84.695 1.00 62.50 11 PHE C N 1
ATOM 1543 C CA . PHE C 1 11 ? 32.309 30.551 84.687 1.00 62.27 11 PHE C CA 1
ATOM 1544 C C . PHE C 1 11 ? 31.793 30.148 86.076 1.00 61.93 11 PHE C C 1
ATOM 1545 O O . PHE C 1 11 ? 30.707 29.601 86.181 1.00 61.24 11 PHE C O 1
ATOM 1553 N N . LYS C 1 12 ? 32.573 30.418 87.125 1.00 61.99 12 LYS C N 1
ATOM 1554 C CA . LYS C 1 12 ? 32.173 30.078 88.494 1.00 62.09 12 LYS C CA 1
ATOM 1555 C C . LYS C 1 12 ? 31.046 30.993 88.924 1.00 61.65 12 LYS C C 1
ATOM 1556 O O . LYS C 1 12 ? 30.120 30.569 89.618 1.00 60.87 12 LYS C O 1
ATOM 1562 N N . MET C 1 13 ? 31.134 32.249 88.497 1.00 61.57 13 MET C N 1
ATOM 1563 C CA . MET C 1 13 ? 30.108 33.233 88.826 1.00 61.50 13 MET C CA 1
ATOM 1564 C C . MET C 1 13 ? 28.800 32.860 88.159 1.00 61.89 13 MET C C 1
ATOM 1565 O O . MET C 1 13 ? 27.735 33.032 88.735 1.00 62.08 13 MET C O 1
ATOM 1570 N N . ILE C 1 14 ? 28.881 32.337 86.948 1.00 62.20 14 ILE C N 1
ATOM 1571 C CA . ILE C 1 14 ? 27.679 32.033 86.212 1.00 62.57 14 ILE C CA 1
ATOM 1572 C C . ILE C 1 14 ? 27.099 30.687 86.663 1.00 63.02 14 ILE C C 1
ATOM 1573 O O . ILE C 1 14 ? 25.895 30.576 86.873 1.00 63.41 14 ILE C O 1
ATOM 1578 N N . THR C 1 15 ? 27.941 29.670 86.816 1.00 63.15 15 THR C N 1
ATOM 1579 C CA . THR C 1 15 ? 27.443 28.319 86.999 1.00 63.02 15 THR C CA 1
ATOM 1580 C C . THR C 1 15 ? 27.580 27.808 88.394 1.00 63.06 15 THR C C 1
ATOM 1581 O O . THR C 1 15 ? 27.068 26.756 88.692 1.00 63.29 15 THR C O 1
ATOM 1585 N N . GLY C 1 16 ? 28.310 28.503 89.246 1.00 63.75 16 GLY C N 1
ATOM 1586 C CA . GLY C 1 16 ? 28.482 28.044 90.619 1.00 64.17 16 GLY C CA 1
ATOM 1587 C C . GLY C 1 16 ? 29.358 26.811 90.706 1.00 64.50 16 GLY C C 1
ATOM 1588 O O . GLY C 1 16 ? 29.409 26.170 91.755 1.00 64.29 16 GLY C O 1
ATOM 1589 N N . LYS C 1 17 ? 30.050 26.481 89.609 1.00 65.07 17 LYS C N 1
ATOM 1590 C CA . LYS C 1 17 ? 31.011 25.382 89.617 1.00 65.72 17 LYS C CA 1
ATOM 1591 C C . LYS C 1 17 ? 32.361 25.748 88.989 1.00 65.55 17 LYS C C 1
ATOM 1592 O O . LYS C 1 17 ? 32.455 26.614 88.135 1.00 65.19 17 LYS C O 1
ATOM 1598 N N . ASP C 1 18 ? 33.406 25.092 89.480 1.00 65.92 18 ASP C N 1
ATOM 1599 C CA . ASP C 1 18 ? 34.769 25.401 89.110 1.00 66.12 18 ASP C CA 1
ATOM 1600 C C . ASP C 1 18 ? 35.196 24.656 87.833 1.00 66.53 18 ASP C C 1
ATOM 1601 O O . ASP C 1 18 ? 35.371 23.422 87.829 1.00 66.66 18 ASP C O 1
ATOM 1606 N N . LEU C 1 19 ? 35.363 25.459 86.774 1.00 66.54 19 LEU C N 1
ATOM 1607 C CA . LEU C 1 19 ? 35.748 25.043 85.433 1.00 66.48 19 LEU C CA 1
ATOM 1608 C C . LEU C 1 19 ? 36.878 24.034 85.409 1.00 66.85 19 LEU C C 1
ATOM 1609 O O . LEU C 1 19 ? 36.846 23.069 84.647 1.00 67.22 19 LEU C O 1
ATOM 1614 N N . PHE C 1 20 ? 37.889 24.245 86.226 1.00 67.07 20 PHE C N 1
ATOM 1615 C CA . PHE C 1 20 ? 38.993 23.322 86.199 1.00 67.91 20 PHE C CA 1
ATOM 1616 C C . PHE C 1 20 ? 38.579 21.996 86.788 1.00 68.24 20 PHE C C 1
ATOM 1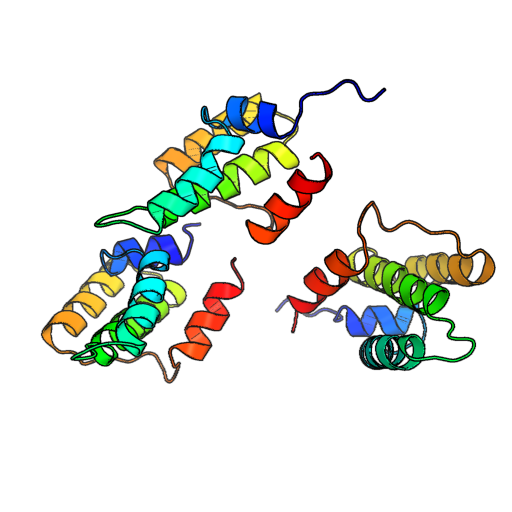617 O O . PHE C 1 20 ? 38.897 20.965 86.227 1.00 68.84 20 PHE C O 1
ATOM 1625 N N . GLN C 1 21 ? 37.847 22.011 87.895 1.00 68.76 21 GLN C N 1
ATOM 1626 C CA . GLN C 1 21 ? 37.329 20.759 88.452 1.00 69.22 21 GLN C CA 1
ATOM 1627 C C . GLN C 1 21 ? 36.511 20.014 87.406 1.00 69.19 21 GLN C C 1
ATOM 1628 O O . GLN C 1 21 ? 36.688 18.808 87.191 1.00 69.02 21 GLN C O 1
ATOM 1634 N N . GLN C 1 22 ? 35.667 20.767 86.714 1.00 69.36 22 GLN C N 1
ATOM 1635 C CA . GLN C 1 22 ? 34.659 20.198 85.836 1.00 69.36 22 GLN C CA 1
ATOM 1636 C C . GLN C 1 22 ? 35.162 19.420 84.638 1.00 69.29 22 GLN C C 1
ATOM 1637 O O . GLN C 1 22 ? 34.372 18.739 84.037 1.00 69.76 22 GLN C O 1
ATOM 1643 N N . GLN C 1 23 ? 36.435 19.488 84.273 1.00 69.09 23 GLN C N 1
ATOM 1644 C CA . GLN C 1 23 ? 36.913 18.585 83.228 1.00 69.27 23 GLN C CA 1
ATOM 1645 C C . GLN C 1 23 ? 37.491 17.317 83.795 1.00 68.59 23 GLN C C 1
ATOM 1646 O O . GLN C 1 23 ? 37.454 16.267 83.151 1.00 68.44 23 GLN C O 1
ATOM 1652 N N . LYS C 1 24 ? 38.075 17.413 84.982 1.00 67.74 24 LYS C N 1
ATOM 1653 C CA . LYS C 1 24 ? 38.413 16.204 85.700 1.00 66.99 24 LYS C CA 1
ATOM 1654 C C . LYS C 1 24 ? 37.145 15.384 85.905 1.00 66.82 24 LYS C C 1
ATOM 1655 O O . LYS C 1 24 ? 37.168 14.158 85.773 1.00 67.00 24 LYS C O 1
ATOM 1661 N N . ALA C 1 25 ? 36.041 16.066 86.202 1.00 66.39 25 ALA C N 1
ATOM 1662 C CA . ALA C 1 25 ? 34.752 15.408 86.330 1.00 66.23 25 ALA C CA 1
ATOM 1663 C C . ALA C 1 25 ? 34.398 14.683 85.029 1.00 66.26 25 ALA C C 1
ATOM 1664 O O . ALA C 1 25 ? 34.088 13.482 85.072 1.00 65.96 25 ALA C O 1
ATOM 1666 N N . MET C 1 26 ? 34.478 15.403 83.889 1.00 66.46 26 MET C N 1
ATOM 1667 C CA . MET C 1 26 ? 34.199 14.836 82.529 1.00 66.32 26 MET C CA 1
ATOM 1668 C C . MET C 1 26 ? 35.019 13.563 82.209 1.00 67.05 26 MET C C 1
ATOM 1669 O O . MET C 1 26 ? 34.483 12.637 81.604 1.00 67.17 26 MET C O 1
ATOM 1674 N N . ASP C 1 27 ? 36.293 13.513 82.614 1.00 67.55 27 ASP C N 1
ATOM 1675 C CA . ASP C 1 27 ? 37.130 12.319 82.397 1.00 67.97 27 ASP C CA 1
ATOM 1676 C C . ASP C 1 27 ? 36.629 11.138 83.176 1.00 68.57 27 ASP C C 1
ATOM 1677 O O . ASP C 1 27 ? 36.508 10.025 82.667 1.00 68.40 27 ASP C O 1
ATOM 1682 N N . THR C 1 28 ? 36.380 11.388 84.445 1.00 69.39 28 THR C N 1
ATOM 1683 C CA . THR C 1 28 ? 36.060 10.317 85.341 1.00 70.25 28 THR C CA 1
ATOM 1684 C C . THR C 1 28 ? 34.609 9.844 85.085 1.00 70.79 28 THR C C 1
ATOM 1685 O O . THR C 1 28 ? 34.269 8.707 85.415 1.00 71.01 28 THR C O 1
ATOM 1689 N N . GLU C 1 29 ? 33.781 10.669 84.429 1.00 71.59 29 GLU C N 1
ATOM 1690 C CA . GLU C 1 29 ? 32.466 10.188 83.924 1.00 72.17 29 GLU C CA 1
ATOM 1691 C C . GLU C 1 29 ? 32.552 9.406 82.596 1.00 72.70 29 GLU C C 1
ATOM 1692 O O . GLU C 1 29 ? 31.686 8.575 82.319 1.00 72.45 29 GLU C O 1
ATOM 1698 N N . LEU C 1 30 ? 33.572 9.691 81.777 1.00 73.37 30 LEU C N 1
ATOM 1699 C CA . LEU C 1 30 ? 33.783 8.981 80.498 1.00 73.62 30 LEU C CA 1
ATOM 1700 C C . LEU C 1 30 ? 34.031 7.498 80.748 1.00 74.19 30 LEU C C 1
ATOM 1701 O O . LEU C 1 30 ? 33.591 6.657 79.951 1.00 74.74 30 LEU C O 1
ATOM 1706 N N . LYS C 1 31 ? 34.707 7.178 81.858 1.00 74.35 31 LYS C N 1
ATOM 1707 C CA . LYS C 1 31 ? 34.956 5.785 82.238 1.00 74.16 31 LYS C CA 1
ATOM 1708 C C . LYS C 1 31 ? 33.729 5.164 82.908 1.00 74.39 31 LYS C C 1
ATOM 1709 O O . LYS C 1 31 ? 33.395 4.009 82.631 1.00 74.36 31 LYS C O 1
ATOM 1715 N N . LYS C 1 32 ? 33.093 5.936 83.797 1.00 74.66 32 LYS C N 1
ATOM 1716 C CA . LYS C 1 32 ? 31.664 5.778 84.225 1.00 74.80 32 LYS C CA 1
ATOM 1717 C C . LYS C 1 32 ? 31.150 4.420 84.748 1.00 75.16 32 LYS C C 1
ATOM 1718 O O . LYS C 1 32 ? 31.837 3.386 84.727 1.00 75.15 32 LYS C O 1
ATOM 1724 N N . GLU C 1 33 ? 29.924 4.483 85.268 1.00 75.37 33 GLU C N 1
ATOM 1725 C CA . GLU C 1 33 ? 29.044 3.321 85.420 1.00 75.19 33 GLU C CA 1
ATOM 1726 C C . GLU C 1 33 ? 27.732 3.717 84.707 1.00 75.22 33 GLU C C 1
ATOM 1727 O O . GLU C 1 33 ? 27.413 3.164 83.648 1.00 75.36 33 GLU C O 1
ATOM 1733 N N . ASP C 1 34 ? 27.006 4.695 85.263 1.00 74.93 34 ASP C N 1
ATOM 1734 C CA . ASP C 1 34 ? 25.897 5.351 84.554 1.00 74.61 34 ASP C CA 1
ATOM 1735 C C . ASP C 1 34 ? 26.315 6.770 84.178 1.00 74.36 34 ASP C C 1
ATOM 1736 O O . ASP C 1 34 ? 25.748 7.768 84.655 1.00 74.41 34 ASP C O 1
ATOM 1741 N N . GLY C 1 35 ? 27.348 6.817 83.329 1.00 73.72 35 GLY C N 1
ATOM 1742 C CA . GLY C 1 35 ? 27.821 8.029 82.682 1.00 72.79 35 GLY C CA 1
ATOM 1743 C C . GLY C 1 35 ? 26.695 9.021 82.648 1.00 72.20 35 GLY C C 1
ATOM 1744 O O . GLY C 1 35 ? 25.704 8.817 81.934 1.00 72.19 35 GLY C O 1
ATOM 1745 N N . GLU C 1 36 ? 26.816 10.044 83.499 1.00 71.38 36 GLU C N 1
ATOM 1746 C CA . GLU C 1 36 ? 26.009 11.275 83.405 1.00 70.78 36 GLU C CA 1
ATOM 1747 C C . GLU C 1 36 ? 26.797 12.342 82.618 1.00 69.69 36 GLU C C 1
ATOM 1748 O O . GLU C 1 36 ? 26.733 13.568 82.887 1.00 69.44 36 GLU C O 1
ATOM 1754 N N . ILE C 1 37 ? 27.495 11.833 81.599 1.00 68.03 37 ILE C N 1
ATOM 1755 C CA . ILE C 1 37 ? 28.460 12.596 80.841 1.00 66.71 37 ILE C CA 1
ATOM 1756 C C . ILE C 1 37 ? 27.806 13.667 79.963 1.00 65.31 37 ILE C C 1
ATOM 1757 O O . ILE C 1 37 ? 28.376 14.711 79.736 1.00 64.56 37 ILE C O 1
ATOM 1762 N N . THR C 1 38 ? 26.586 13.413 79.512 1.00 64.35 38 THR C N 1
ATOM 1763 C CA . THR C 1 38 ? 25.856 14.372 78.695 1.00 63.50 38 THR C CA 1
ATOM 1764 C C . THR C 1 38 ? 25.535 15.633 79.468 1.00 62.97 38 THR C C 1
ATOM 1765 O O . THR C 1 38 ? 25.786 16.737 78.994 1.00 62.55 38 THR C O 1
ATOM 1769 N N . ASP C 1 39 ? 24.992 15.490 80.666 1.00 62.98 39 ASP C N 1
ATOM 1770 C CA . ASP C 1 39 ? 24.658 16.678 81.445 1.00 62.99 39 ASP C CA 1
ATOM 1771 C C . ASP C 1 39 ? 25.964 17.444 81.741 1.00 62.86 39 ASP C C 1
ATOM 1772 O O . ASP C 1 39 ? 26.074 18.663 81.542 1.00 62.22 39 ASP C O 1
ATOM 1777 N N . LEU C 1 40 ? 26.987 16.699 82.139 1.00 62.99 40 LEU C N 1
ATOM 1778 C CA . LEU C 1 40 ? 28.284 17.308 82.417 1.00 62.66 40 LEU C CA 1
ATOM 1779 C C . LEU C 1 40 ? 28.837 18.071 81.212 1.00 62.47 40 LEU C C 1
ATOM 1780 O O . LEU C 1 40 ? 29.337 19.171 81.374 1.00 62.47 40 LEU C O 1
ATOM 1785 N N . MET C 1 41 ? 28.750 17.493 80.013 1.00 62.32 41 MET C N 1
ATOM 1786 C CA . MET C 1 41 ? 29.383 18.102 78.839 1.00 62.46 41 MET C CA 1
ATOM 1787 C C . MET C 1 41 ? 28.689 19.410 78.535 1.00 62.60 41 MET C C 1
ATOM 1788 O O . MET C 1 41 ? 29.350 20.399 78.219 1.00 62.93 41 MET C O 1
ATOM 1793 N N . GLU C 1 42 ? 27.360 19.399 78.644 1.00 62.60 42 GLU C N 1
ATOM 1794 C CA . GLU C 1 42 ? 26.529 20.509 78.199 1.00 62.50 42 GLU C CA 1
ATOM 1795 C C . GLU C 1 42 ? 26.554 21.618 79.241 1.00 62.27 42 GLU C C 1
ATOM 1796 O O . GLU C 1 42 ? 26.609 22.808 78.893 1.00 61.87 42 GLU C O 1
ATOM 1802 N N . PHE C 1 43 ? 26.559 21.225 80.516 1.00 62.33 43 PHE C N 1
ATOM 1803 C CA . PHE C 1 43 ? 26.853 22.168 81.616 1.00 62.58 43 PHE C CA 1
ATOM 1804 C C . PHE C 1 43 ? 28.103 23.003 81.349 1.00 62.46 43 PHE C C 1
ATOM 1805 O O . PHE C 1 43 ? 28.052 24.211 81.470 1.00 62.23 43 PHE C O 1
ATOM 1813 N N . VAL C 1 44 ? 29.210 22.353 80.987 1.00 62.71 44 VAL C N 1
ATOM 1814 C CA . VAL C 1 44 ? 30.440 23.073 80.640 1.00 63.00 44 VAL C CA 1
ATOM 1815 C C . VAL C 1 44 ? 30.182 23.838 79.347 1.00 63.56 44 VAL C C 1
ATOM 1816 O O . VAL C 1 44 ? 30.362 25.055 79.303 1.00 64.28 44 VAL C O 1
ATOM 1820 N N . GLN C 1 45 ? 29.724 23.140 78.310 1.00 63.64 45 GLN C N 1
ATOM 1821 C CA . GLN C 1 45 ? 29.607 23.742 76.974 1.00 63.56 45 GLN C CA 1
ATOM 1822 C C . GLN C 1 45 ? 28.929 25.090 77.093 1.00 63.74 45 GLN C C 1
ATOM 1823 O O . GLN C 1 45 ? 29.418 26.078 76.555 1.00 63.59 45 GLN C O 1
ATOM 1829 N N . TYR C 1 46 ? 27.831 25.148 77.836 1.00 64.27 46 TYR C N 1
ATOM 1830 C CA . TYR C 1 46 ? 27.013 26.359 77.829 1.00 64.35 46 TYR C CA 1
ATOM 1831 C C . TYR C 1 46 ? 27.614 27.414 78.745 1.00 64.44 46 TYR C C 1
ATOM 1832 O O . TYR C 1 46 ? 27.774 28.567 78.343 1.00 64.65 46 TYR C O 1
ATOM 1841 N N . GLY C 1 47 ? 27.982 27.024 79.959 1.00 64.14 47 GLY C N 1
ATOM 1842 C CA . GLY C 1 47 ? 28.689 27.944 80.856 1.00 64.07 47 GLY 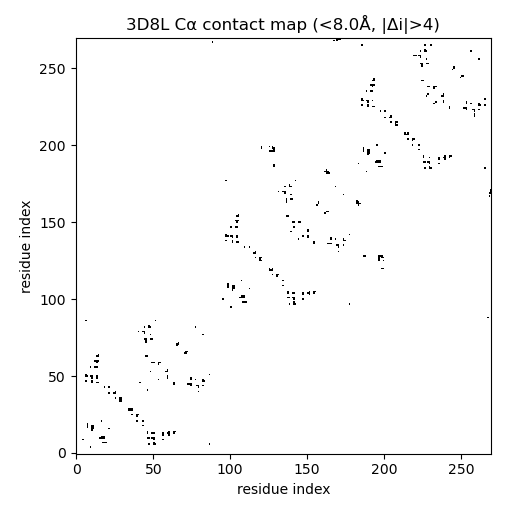C CA 1
ATOM 1843 C C . GLY C 1 47 ? 29.938 28.568 80.237 1.00 64.06 47 GLY C C 1
ATOM 1844 O O . GLY C 1 47 ? 30.189 29.764 80.366 1.00 63.94 47 GLY C O 1
ATOM 1845 N N . LEU C 1 48 ? 30.727 27.752 79.551 1.00 64.10 48 LEU C N 1
ATOM 1846 C CA . LEU C 1 48 ? 31.958 28.225 78.940 1.00 63.92 48 LEU C CA 1
ATOM 1847 C C . LEU C 1 48 ? 31.611 29.254 77.895 1.00 63.79 48 LEU C C 1
ATOM 1848 O O . LEU C 1 48 ? 32.214 30.320 77.826 1.00 63.58 48 LEU C O 1
ATOM 1853 N N . TYR C 1 49 ? 30.626 28.906 77.076 1.00 64.04 49 TYR C N 1
ATOM 1854 C CA . TYR C 1 49 ? 30.139 29.775 76.022 1.00 64.13 49 TYR C CA 1
ATOM 1855 C C . TYR C 1 49 ? 29.669 31.103 76.585 1.00 64.39 49 TYR C C 1
ATOM 1856 O O . TYR C 1 49 ? 30.083 32.165 76.116 1.00 64.70 49 TYR C O 1
ATOM 1865 N N . LEU C 1 50 ? 28.790 31.048 77.579 1.00 64.35 50 LEU C N 1
ATOM 1866 C CA . LEU C 1 50 ? 28.346 32.270 78.228 1.00 64.58 50 LEU C CA 1
ATOM 1867 C C . LEU C 1 50 ? 29.553 33.009 78.799 1.00 64.81 50 LEU C C 1
ATOM 1868 O O . LEU C 1 50 ? 29.718 34.201 78.552 1.00 65.59 50 LEU C O 1
ATOM 1873 N N . ALA C 1 51 ? 30.413 32.302 79.528 1.00 64.73 51 ALA C N 1
ATOM 1874 C CA . ALA C 1 51 ? 31.606 32.934 80.132 1.00 64.64 51 ALA C CA 1
ATOM 1875 C C . ALA C 1 51 ? 32.471 33.685 79.108 1.00 64.39 51 ALA C C 1
ATOM 1876 O O . ALA C 1 51 ? 32.970 34.780 79.393 1.00 64.52 51 ALA C O 1
ATOM 1878 N N . LEU C 1 52 ? 32.627 33.109 77.922 1.00 63.94 52 LEU C N 1
ATOM 1879 C CA . LEU C 1 52 ? 33.430 33.736 76.873 1.00 64.01 52 LEU C CA 1
ATOM 1880 C C . LEU C 1 52 ? 32.716 34.889 76.149 1.00 64.07 52 LEU C C 1
ATOM 1881 O O . LEU C 1 52 ? 33.350 35.882 75.757 1.00 63.63 52 LEU C O 1
ATOM 1886 N N . PHE C 1 53 ? 31.402 34.751 75.959 1.00 64.28 53 PHE C N 1
ATOM 1887 C CA . PHE C 1 53 ? 30.682 35.617 75.017 1.00 64.27 53 PHE C CA 1
ATOM 1888 C C . PHE C 1 53 ? 29.534 36.445 75.588 1.00 64.39 53 PHE C C 1
ATOM 1889 O O . PHE C 1 53 ? 29.040 37.326 74.887 1.00 65.03 53 PHE C O 1
ATOM 1897 N N . GLN C 1 54 ? 29.104 36.191 76.820 1.00 64.11 54 GLN C N 1
ATOM 1898 C CA . GLN C 1 54 ? 28.103 37.047 77.437 1.00 64.07 54 GLN C CA 1
ATOM 1899 C C . GLN C 1 54 ? 28.741 37.890 78.529 1.00 63.82 54 GLN C C 1
ATOM 1900 O O . GLN C 1 54 ? 29.074 37.390 79.590 1.00 63.45 54 GLN C O 1
ATOM 1906 N N . ASP C 1 55 ? 28.893 39.181 78.258 1.00 64.07 55 ASP C N 1
ATOM 1907 C CA . ASP C 1 55 ? 29.600 40.091 79.173 1.00 64.17 55 ASP C CA 1
ATOM 1908 C C . ASP C 1 55 ? 28.711 40.609 80.293 1.00 63.87 55 ASP C C 1
ATOM 1909 O O . ASP C 1 55 ? 29.212 41.233 81.215 1.00 63.80 55 ASP C O 1
ATOM 1914 N N . ASN C 1 56 ? 27.400 40.399 80.182 1.00 63.46 56 ASN C N 1
ATOM 1915 C CA . ASN C 1 56 ? 26.464 40.756 81.240 1.00 63.26 56 ASN C CA 1
ATOM 1916 C C . ASN C 1 56 ? 26.167 39.538 82.105 1.00 63.17 56 ASN C C 1
ATOM 1917 O O . ASN C 1 56 ? 25.415 38.622 81.714 1.00 63.44 56 ASN C O 1
ATOM 1922 N N . ILE C 1 57 ? 26.756 39.537 83.289 1.00 62.63 57 ILE C N 1
ATOM 1923 C CA . ILE C 1 57 ? 26.695 38.379 84.158 1.00 62.58 57 ILE C CA 1
ATOM 1924 C C . ILE C 1 57 ? 25.269 38.148 84.692 1.00 62.39 57 ILE C C 1
ATOM 1925 O O . ILE C 1 57 ? 24.828 37.002 84.832 1.00 62.57 57 ILE C O 1
ATOM 1930 N N . VAL C 1 58 ? 24.541 39.229 84.958 1.00 61.76 58 VAL C N 1
ATOM 1931 C CA . VAL C 1 58 ? 23.180 39.100 85.456 1.00 61.41 58 VAL C CA 1
ATOM 1932 C C . VAL C 1 58 ? 22.353 38.195 84.513 1.00 61.43 58 VAL C C 1
ATOM 1933 O O . VAL C 1 58 ? 21.600 37.326 84.965 1.00 61.37 58 VAL C O 1
ATOM 1937 N N . LYS C 1 59 ? 22.543 38.386 83.207 1.00 61.50 59 LYS C N 1
ATOM 1938 C CA . LYS C 1 59 ? 21.808 37.661 82.173 1.00 61.47 59 LYS C CA 1
ATOM 1939 C C . LYS C 1 59 ? 22.370 36.255 82.038 1.00 61.69 59 LYS C C 1
ATOM 1940 O O . LYS C 1 59 ? 21.612 35.277 81.982 1.00 61.75 59 LYS C O 1
ATOM 1946 N N . ALA C 1 60 ? 23.697 36.155 81.978 1.00 61.61 60 ALA C N 1
ATOM 1947 C CA . ALA C 1 60 ? 24.356 34.851 81.934 1.00 61.66 60 ALA C CA 1
ATOM 1948 C C . ALA C 1 60 ? 23.802 33.885 83.008 1.00 61.72 60 ALA C C 1
ATOM 1949 O O . ALA C 1 60 ? 23.313 32.780 82.688 1.00 61.31 60 ALA C O 1
ATOM 1951 N N . LYS C 1 61 ? 23.863 34.321 84.271 1.00 61.62 61 LYS C N 1
ATOM 1952 C CA . LYS C 1 61 ? 23.378 33.520 85.387 1.00 61.68 61 LYS C CA 1
ATOM 1953 C C . LYS C 1 61 ? 21.970 33.009 85.090 1.00 61.94 61 LYS C C 1
ATOM 1954 O O . LYS C 1 61 ? 21.719 31.807 85.085 1.00 61.98 61 LYS C O 1
ATOM 1960 N N . SER C 1 62 ? 21.053 33.919 84.797 1.00 62.15 62 SER C N 1
ATOM 1961 C CA . SER C 1 62 ? 19.666 33.517 84.635 1.00 62.17 62 SER C CA 1
ATOM 1962 C C . SER C 1 62 ? 19.481 32.678 83.370 1.00 62.60 62 SER C C 1
ATOM 1963 O O . SER C 1 62 ? 18.616 31.796 83.332 1.00 63.01 62 SER C O 1
ATOM 1966 N N . ASP C 1 63 ? 20.264 32.946 82.325 1.00 62.75 63 ASP C N 1
ATOM 1967 C CA . ASP C 1 63 ? 20.155 32.125 81.107 1.00 62.79 63 ASP C CA 1
ATOM 1968 C C . ASP C 1 63 ? 20.657 30.733 81.431 1.00 62.65 63 ASP C C 1
ATOM 1969 O O . ASP C 1 63 ? 20.071 29.726 81.003 1.00 62.59 63 ASP C O 1
ATOM 1974 N N . PHE C 1 64 ? 21.737 30.676 82.207 1.00 62.28 64 PHE C N 1
ATOM 1975 C CA . PHE C 1 64 ? 22.246 29.395 82.612 1.00 62.02 64 PHE C CA 1
ATOM 1976 C C . PHE C 1 64 ? 21.256 28.731 83.547 1.00 61.77 64 PHE C C 1
ATOM 1977 O O . PHE C 1 64 ? 20.816 27.615 83.321 1.00 61.96 64 PHE C O 1
ATOM 1985 N N . SER C 1 65 ? 20.867 29.447 84.583 1.00 61.38 65 SER C N 1
ATOM 1986 C CA . SER C 1 65 ? 19.803 28.989 85.440 1.00 61.13 65 SER C CA 1
ATOM 1987 C C . SER C 1 65 ? 18.622 28.359 84.672 1.00 61.23 65 SER C C 1
ATOM 1988 O O . SER C 1 65 ? 18.165 27.269 85.025 1.00 61.20 65 SER C O 1
ATOM 1991 N N . ASP C 1 66 ? 18.129 29.035 83.631 1.00 61.24 66 ASP C N 1
ATOM 1992 C CA . ASP C 1 66 ? 16.977 28.530 82.869 1.00 61.20 66 ASP C CA 1
ATOM 1993 C C . ASP C 1 66 ? 17.325 27.209 82.263 1.00 60.86 66 ASP C C 1
ATOM 1994 O O . ASP C 1 66 ? 16.585 26.242 82.389 1.00 60.86 66 ASP C O 1
ATOM 1999 N N . PHE C 1 67 ? 18.464 27.178 81.598 1.00 60.46 67 PHE C N 1
ATOM 2000 C CA . PHE C 1 67 ? 19.014 25.935 81.114 1.00 60.61 67 PHE C CA 1
ATOM 2001 C C . PHE C 1 67 ? 19.056 24.824 82.180 1.00 60.69 67 PHE C C 1
ATOM 2002 O O . PHE C 1 67 ? 18.815 23.663 81.856 1.00 60.70 67 PHE C O 1
ATOM 2010 N N . ARG C 1 68 ? 19.357 25.142 83.441 1.00 60.58 68 ARG C N 1
ATOM 2011 C CA . ARG C 1 68 ? 19.433 24.065 84.460 1.00 60.40 68 ARG C CA 1
ATOM 2012 C C . ARG C 1 68 ? 18.084 23.421 84.760 1.00 60.24 68 ARG C C 1
ATOM 2013 O O . ARG C 1 68 ? 18.047 22.237 85.137 1.00 59.97 68 ARG C O 1
ATOM 2021 N N . SER C 1 69 ? 16.998 24.185 84.591 1.00 60.13 69 SER C N 1
ATOM 2022 C CA . SER C 1 69 ? 15.644 23.626 84.714 1.00 60.40 69 SER C CA 1
ATOM 2023 C C . SER C 1 69 ? 15.127 23.042 83.400 1.00 60.22 69 SER C C 1
ATOM 2024 O O . SER C 1 69 ? 14.415 22.050 83.433 1.00 60.26 69 SER C O 1
ATOM 2027 N N . SER C 1 70 ? 15.503 23.619 82.258 1.00 60.05 70 SER C N 1
ATOM 2028 C CA . SER C 1 70 ? 14.967 23.182 80.957 1.00 59.95 70 SER C CA 1
ATOM 2029 C C . SER C 1 70 ? 15.856 22.230 80.132 1.00 59.80 70 SER C C 1
ATOM 2030 O O . SER C 1 70 ? 15.367 21.567 79.221 1.00 59.73 70 SER C O 1
ATOM 2033 N N . PHE C 1 71 ? 17.149 22.190 80.436 1.00 59.85 71 PHE C N 1
ATOM 2034 C CA . PHE C 1 71 ? 18.188 21.535 79.596 1.00 60.05 71 PHE C CA 1
ATOM 2035 C C . PHE C 1 71 ? 18.308 22.053 78.149 1.00 60.33 71 PHE C C 1
ATOM 2036 O O . PHE C 1 71 ? 19.113 21.523 77.356 1.00 60.97 71 PHE C O 1
ATOM 2044 N N . GLU C 1 72 ? 17.542 23.092 77.816 1.00 60.46 72 GLU C N 1
ATOM 2045 C CA . GLU C 1 72 ? 17.576 23.690 76.487 1.00 60.50 72 GLU C CA 1
ATOM 2046 C C . GLU C 1 72 ? 18.621 24.763 76.523 1.00 60.60 72 GLU C C 1
ATOM 2047 O O . GLU C 1 72 ? 18.718 25.495 77.503 1.00 60.57 72 GLU C O 1
ATOM 2053 N N . PHE C 1 73 ? 19.418 24.851 75.474 1.00 60.83 73 PHE C N 1
ATOM 2054 C CA . PHE C 1 73 ? 20.420 25.901 75.392 1.00 61.23 73 PHE C CA 1
ATOM 2055 C C . PHE C 1 73 ? 20.859 26.085 73.964 1.00 61.34 73 PHE C C 1
ATOM 2056 O O . PHE C 1 73 ? 20.443 25.335 73.080 1.00 61.59 73 PHE C O 1
ATOM 2064 N N . ASP C 1 74 ? 21.691 27.098 73.758 1.00 61.71 74 ASP C N 1
ATOM 2065 C CA . ASP C 1 74 ? 22.242 27.426 72.459 1.00 62.14 74 ASP C CA 1
ATOM 2066 C C . ASP C 1 74 ? 23.585 28.076 72.665 1.00 62.35 74 ASP C C 1
ATOM 2067 O O . ASP C 1 74 ? 23.782 28.769 73.666 1.00 62.97 74 ASP C O 1
ATOM 2072 N N . THR C 1 75 ? 24.519 27.830 71.751 1.00 62.20 75 THR C N 1
ATOM 2073 C CA . THR C 1 75 ? 25.861 28.400 71.873 1.00 61.95 75 THR C CA 1
ATOM 2074 C C . THR C 1 75 ? 26.312 28.846 70.534 1.00 61.83 75 THR C C 1
ATOM 2075 O O . THR C 1 75 ? 27.491 28.801 70.236 1.00 62.17 75 THR C O 1
ATOM 2079 N N . ASP C 1 76 ? 25.357 29.263 69.715 1.00 61.75 76 ASP C N 1
ATOM 2080 C CA . ASP C 1 76 ? 25.665 29.828 68.417 1.00 61.39 76 ASP C CA 1
ATOM 2081 C C . ASP C 1 76 ? 26.562 28.886 67.589 1.00 60.89 76 ASP C C 1
ATOM 2082 O O . ASP C 1 76 ? 27.571 29.289 67.023 1.00 60.61 76 ASP C O 1
ATOM 2087 N N . GLY C 1 77 ? 26.180 27.615 67.554 1.00 60.58 77 GLY C N 1
ATOM 2088 C CA . GLY C 1 77 ? 26.859 26.611 66.740 1.00 59.92 77 GLY C CA 1
ATOM 2089 C C . GLY C 1 77 ? 28.232 26.226 67.252 1.00 59.34 77 GLY C C 1
ATOM 2090 O O . GLY C 1 77 ? 28.945 25.499 66.586 1.00 59.45 77 GLY C O 1
ATOM 2091 N N . LYS C 1 78 ? 28.620 26.702 68.425 1.00 58.41 78 LYS C N 1
ATOM 2092 C CA . LYS C 1 78 ? 29.958 26.441 68.897 1.00 58.27 78 LYS C CA 1
ATOM 2093 C C . LYS C 1 78 ? 29.939 25.266 69.838 1.00 57.67 78 LYS C C 1
ATOM 2094 O O . LYS C 1 78 ? 29.390 25.356 70.929 1.00 57.23 78 LYS C O 1
ATOM 2100 N N . GLY C 1 79 ? 30.554 24.165 69.428 1.00 57.66 79 GLY C N 1
ATOM 2101 C CA . GLY C 1 79 ? 30.635 22.973 70.273 1.00 57.63 79 GLY C CA 1
ATOM 2102 C C . GLY C 1 79 ? 31.663 23.146 71.371 1.00 57.47 79 GLY C C 1
ATOM 2103 O O . GLY C 1 79 ? 32.568 23.983 71.240 1.00 57.39 79 GLY C O 1
ATOM 2104 N N . LEU C 1 80 ? 31.502 22.370 72.453 1.00 57.12 80 LEU C N 1
ATOM 2105 C CA . LEU C 1 80 ? 32.522 22.220 73.522 1.00 57.12 80 LEU C CA 1
ATOM 2106 C C . LEU C 1 80 ? 33.962 22.403 73.008 1.00 57.36 80 LEU C C 1
ATOM 2107 O O . LEU C 1 80 ? 34.658 23.332 73.411 1.00 57.92 80 LEU C O 1
ATOM 2112 N N . LYS C 1 81 ? 34.394 21.525 72.104 1.00 57.18 81 LYS C N 1
ATOM 2113 C CA . LYS C 1 81 ? 35.780 21.468 71.689 1.00 57.29 81 LYS C CA 1
ATOM 2114 C C . LYS C 1 81 ? 36.273 22.847 71.253 1.00 57.76 81 LYS C C 1
ATOM 2115 O O . LYS C 1 81 ? 37.323 23.297 71.697 1.00 57.87 81 LYS C O 1
ATOM 2121 N N . GLU C 1 82 ? 35.506 23.521 70.401 1.00 58.63 82 GLU C N 1
ATOM 2122 C CA . GLU C 1 82 ? 35.856 24.863 69.941 1.00 59.16 82 GLU C CA 1
ATOM 2123 C C . GLU C 1 82 ? 36.028 25.745 71.157 1.00 59.68 82 GLU C C 1
ATOM 2124 O O . GLU C 1 82 ? 37.075 26.375 71.349 1.00 60.18 82 GLU C O 1
ATOM 2130 N N . LEU C 1 83 ? 34.995 25.766 71.996 1.00 60.01 83 LEU C N 1
ATOM 2131 C CA . LEU C 1 83 ? 34.974 26.644 73.170 1.00 60.15 83 LEU C CA 1
ATOM 2132 C C . LEU C 1 83 ? 36.133 26.350 74.098 1.00 60.63 83 LEU C C 1
ATOM 2133 O O . LEU C 1 83 ? 36.821 27.265 74.534 1.00 61.26 83 LEU C O 1
ATOM 2138 N N . VAL C 1 84 ? 36.340 25.069 74.395 1.00 61.02 84 VAL C N 1
ATOM 2139 C CA . VAL C 1 84 ? 37.440 24.638 75.260 1.00 61.17 84 VAL C CA 1
ATOM 2140 C C . VAL C 1 84 ? 38.794 25.064 74.673 1.00 61.69 84 VAL C C 1
ATOM 2141 O O . VAL C 1 84 ? 39.665 25.521 75.403 1.00 61.74 84 VAL C O 1
ATOM 2145 N N . GLU C 1 85 ? 38.946 24.959 73.364 1.00 62.06 85 GLU C N 1
ATOM 2146 C CA . GLU C 1 85 ? 40.156 25.416 72.729 1.00 62.89 85 GLU C CA 1
ATOM 2147 C C . GLU C 1 85 ? 40.348 26.939 72.846 1.00 63.16 85 GLU C C 1
ATOM 2148 O O . GLU C 1 85 ? 41.475 27.406 73.031 1.00 62.98 85 GLU C O 1
ATOM 2154 N N . LEU C 1 86 ? 39.268 27.710 72.745 1.00 63.79 86 LEU C N 1
ATOM 2155 C CA . LEU C 1 86 ? 39.365 29.177 72.866 1.00 64.44 86 LEU C CA 1
ATOM 2156 C C . LEU C 1 86 ? 39.820 29.579 74.253 1.00 65.03 86 LEU C C 1
ATOM 2157 O O . LEU C 1 86 ? 40.743 30.372 74.430 1.00 64.93 86 LEU C O 1
ATOM 2162 N N . TRP C 1 87 ? 39.140 29.016 75.240 1.00 65.80 87 TRP C N 1
ATOM 2163 C CA . TRP C 1 87 ? 39.504 29.199 76.622 1.00 66.24 87 TRP C CA 1
ATOM 2164 C C . TRP C 1 87 ? 40.976 28.885 76.857 1.00 66.51 87 TRP C C 1
ATOM 2165 O O . TRP C 1 87 ? 41.671 29.684 77.440 1.00 66.46 87 TRP C O 1
ATOM 2176 N N . GLN C 1 88 ? 41.442 27.739 76.379 1.00 67.01 88 GLN C N 1
ATOM 2177 C CA . GLN C 1 88 ? 42.841 27.322 76.541 1.00 67.59 88 GLN C CA 1
ATOM 2178 C C . GLN C 1 88 ? 43.876 28.295 76.020 1.00 67.61 88 GLN C C 1
ATOM 2179 O O . GLN C 1 88 ? 45.020 28.224 76.437 1.00 67.51 88 GLN C O 1
ATOM 2185 N N . LYS C 1 89 ? 43.508 29.168 75.091 1.00 67.90 89 LYS C N 1
ATOM 2186 C CA . LYS C 1 89 ? 44.447 30.178 74.623 1.00 68.50 89 LYS C CA 1
ATOM 2187 C C . LYS C 1 89 ? 44.951 31.008 75.804 1.00 69.06 89 LYS C C 1
ATOM 2188 O O . LYS C 1 89 ? 46.148 31.240 75.934 1.00 69.45 89 LYS C O 1
ATOM 2194 N N . GLU C 1 90 ? 44.031 31.409 76.678 1.00 69.81 90 GLU C N 1
ATOM 2195 C CA . GLU C 1 90 ? 44.334 32.076 77.959 1.00 70.20 90 GLU C CA 1
ATOM 2196 C C . GLU C 1 90 ? 44.635 31.002 79.062 1.00 70.35 90 GLU C C 1
ATOM 2197 O O . GLU C 1 90 ? 43.772 30.728 79.924 1.00 70.15 90 GLU C O 1
ATOM 2203 N N . ILE C 1 91 ? 45.834 30.395 79.010 1.00 70.47 91 ILE C N 1
ATOM 2204 C CA . ILE C 1 91 ? 46.261 29.315 79.952 1.00 70.60 91 ILE C CA 1
ATOM 2205 C C . ILE C 1 91 ? 47.777 28.949 79.853 1.00 70.87 91 ILE C C 1
ATOM 2206 O O . ILE C 1 91 ? 48.501 28.818 80.851 1.00 70.89 91 ILE C O 1
#

CATH classification: 1.10.8.940

Sequence (270 aa):
GAKQLSTARKFKMITGKDLFQQQKAMDTELKKEDGEITDLMEFVQYGLYLALFQDNIVKAKSDFSDFRSSFEFDTDGKGLKELVELWQKEIGAKQLSTARKFKMITGKDLFQQQKAMDTELKKEDGEITDLMEFVQYGLYLALFQDNIVKAKSDFSDFRSSFEFDTDGKGLKELVELWQKEIQLSTARKFKMITGKDLFQQQKAMDTELKKEDGEITDLMEFVQYGLYLALFQDNIVKAKSDFSDFRSSFEFDTDGKGLKELVELWQKEI

Organism: Lactococcus phage p2 (NCBI:txid254252)

B-factor: mean 64.4, std 4.57, range [43.34, 79.21]

Solvent-accessible surface area: 16494 Å² total; per-residue (Å²): 121,106,195,150,83,63,17,20,136,27,0,90,79,12,17,56,103,51,1,113,106,6,48,157,29,20,81,88,58,106,136,142,149,131,27,117,36,90,51,22,73,49,19,0,31,19,0,0,38,7,1,38,98,50,118,76,36,115,96,0,106,55,38,4,65,92,1,81,96,54,115,137,71,98,8,92,65,50,32,38,161,43,0,30,65,41,7,87,112,88,136,117,85,201,140,86,57,17,18,134,37,0,94,87,11,21,51,115,45,2,119,101,8,54,140,31,19,71,92,53,38,127,94,156,137,10,87,0,1,24,23,34,8,18,0,33,21,0,0,38,8,0,34,87,45,132,69,32,121,93,0,112,60,35,5,66,89,2,77,97,47,66,84,36,107,11,95,65,46,10,26,115,43,0,28,65,56,5,84,132,79,141,154,34,33,20,3,14,34,0,64,66,12,16,54,109,3,0,31,18,20,40,82,27,21,76,98,56,104,143,118,162,130,32,126,31,87,58,24,71,50,23,0,33,20,0,0,37,8,4,35,89,50,128,76,42,121,106,0,103,54,34,4,65,87,4,78,101,55,124,134,66,102,8,100,81,62,27,36,146,100,0,27,92,68,9,80,148,94,86

Secondary structure (DSSP, 8-state):
------HHHHHHHHHSS-HHHHHHHHHHHHH-SS--HHHHHHHHHHHHHHHHH---HHHHHHHHHHHHHH-----TT--HHHHHHHHHTT-/------HHHHHHHHHSS-HHHHHHHHHHHHS-SS--HHHHHHHHHHHHHHHHH---HHHHHHHHHHHHHH-----TT--HHHHHHHHGGG-/---HHHHHHHHHSS-HHHHHHHHHHHHH-SS--HHHHHHHHHHHHHHHHH---HHHHHHHHHHHHHH-----TT--HHHHHHHHHH--

InterPro domains:
  IPR043077 Chaperone protein gp12 superfamily [G3DSA:1.10.8.940] (1-91)
  IPR048803 Chaperone protein gp12 [PF20962] (3-91)

Nearest PDB structures (foldseek):
  3d8l-assembly1_A  TM=1.005E+00  e=9.769E-14  Lactococcus virus P2
  3d8l-assembly1_A  TM=1.006E+00  e=8.162E-13  Lactococcus virus P2
  3d8l-assembly1_A  TM=1.011E+00  e=9.636E-14  Lactococcus virus P2
  9coo-assembly1_B  TM=3.911E-01  e=8.706E+00  Escherichia coli

Radius of gyration: 22.72 Å; Cα contacts (8 Å, |Δi|>4): 257; chains: 3; bounding box: 65×45×49 Å